Protein AF-A0A7G8WQS9-F1 (afdb_monomer_lite)

Foldseek 3Di:
DPPPDAAFEWEQELDPDLARIWGPPPPTGGDDPVVAQDDPVLVVLSSVLSVCQCVACNPQSNHPDPVSVVVSLVSSVVSQVSVCVRRDRNYDYYYDYDDPPDDPNPPPDDPDDDDDDDDDDDDPPPVCVQFPFKLVHDVLNVLLCQFQPVQLCVQFDDPQQFDDKIWTDHVPGQWIKIWTHGPNDIDIDIQPDDDGDDPVSSVVNNVVCNVRVQVVQCVDPVRPNPRGHGDGDGDDRDPPPPPPPPPDD

Structure (mmCIF, N/CA/C/O backbone):
data_AF-A0A7G8WQS9-F1
#
_entry.id   AF-A0A7G8WQS9-F1
#
loop_
_atom_site.group_PDB
_atom_site.id
_atom_site.type_symbol
_atom_site.label_atom_id
_atom_site.label_alt_id
_atom_site.label_comp_id
_atom_site.label_asym_id
_atom_site.label_entity_id
_atom_site.label_seq_id
_atom_site.pdbx_PDB_ins_code
_atom_site.Cartn_x
_atom_site.Cartn_y
_atom_site.Cartn_z
_atom_site.occupancy
_atom_site.B_iso_or_equiv
_atom_site.auth_seq_id
_atom_site.auth_comp_id
_atom_site.auth_asym_id
_atom_site.auth_atom_id
_atom_site.pdbx_PDB_model_num
ATOM 1 N N . MET A 1 1 ? -18.816 12.026 37.355 1.00 49.84 1 MET A N 1
ATOM 2 C CA . MET A 1 1 ? -20.116 12.058 36.651 1.00 49.84 1 MET A CA 1
ATOM 3 C C . MET A 1 1 ? -20.000 13.087 35.547 1.00 49.84 1 MET A C 1
ATOM 5 O O . MET A 1 1 ? -19.889 14.264 35.864 1.00 49.84 1 MET A O 1
ATOM 9 N N . SER A 1 2 ? -19.931 12.655 34.288 1.00 50.25 2 SER A N 1
ATOM 10 C CA . SER A 1 2 ? -19.974 13.578 33.150 1.00 50.25 2 SER A CA 1
ATOM 11 C C . SER A 1 2 ? -21.321 14.317 33.138 1.00 50.25 2 SER A C 1
ATOM 13 O O . SER A 1 2 ? -22.335 13.702 33.488 1.00 50.25 2 SER A O 1
ATOM 15 N N . PRO A 1 3 ? -21.361 15.616 32.793 1.00 50.88 3 PRO A N 1
ATOM 16 C CA . PRO A 1 3 ? -22.615 16.347 32.638 1.00 50.88 3 PRO A CA 1
ATOM 17 C C . PRO A 1 3 ? -23.511 15.630 31.616 1.00 50.88 3 PRO A C 1
ATOM 19 O O . PRO A 1 3 ? -23.031 15.086 30.625 1.00 50.88 3 PRO A O 1
ATOM 22 N N . ALA A 1 4 ? -24.807 15.569 31.916 1.00 55.25 4 ALA A N 1
ATOM 23 C CA . ALA A 1 4 ? -25.777 14.697 31.264 1.00 55.25 4 ALA A CA 1
ATOM 24 C C . ALA A 1 4 ? -25.723 14.730 29.719 1.00 55.25 4 ALA A C 1
ATOM 26 O O . ALA A 1 4 ? -25.932 15.770 29.101 1.00 55.25 4 ALA A O 1
ATOM 27 N N . GLY A 1 5 ? -25.509 13.556 29.115 1.00 83.50 5 GLY A N 1
ATOM 28 C CA . GLY A 1 5 ? -25.957 13.229 27.756 1.00 83.50 5 GLY A CA 1
ATOM 29 C C . GLY A 1 5 ? -25.049 13.591 26.578 1.00 83.50 5 GLY A C 1
ATOM 30 O O . GLY A 1 5 ? -25.415 13.263 25.453 1.00 83.50 5 GLY A O 1
ATOM 31 N N . ARG A 1 6 ? -23.889 14.230 26.775 1.00 88.56 6 ARG A N 1
ATOM 32 C CA . ARG A 1 6 ? -22.967 14.503 25.657 1.00 88.56 6 ARG A CA 1
ATOM 33 C C . ARG A 1 6 ? -21.980 13.340 25.462 1.00 88.56 6 ARG A C 1
ATOM 35 O O . ARG A 1 6 ? -21.386 12.919 26.457 1.00 88.56 6 ARG A O 1
ATOM 42 N N . PRO A 1 7 ? -21.764 12.847 24.225 1.00 92.88 7 PRO A N 1
ATOM 43 C CA . PRO A 1 7 ? -20.740 11.839 23.965 1.00 92.88 7 PRO A CA 1
ATOM 44 C C . PRO A 1 7 ? -19.352 12.360 24.344 1.00 92.88 7 PRO A C 1
ATOM 46 O O . PRO A 1 7 ? -19.038 13.536 24.127 1.00 92.88 7 PRO A O 1
ATOM 49 N N . ARG A 1 8 ? -18.515 11.480 24.902 1.00 93.75 8 ARG A N 1
ATOM 50 C CA . ARG A 1 8 ? -17.120 11.804 25.228 1.00 93.75 8 ARG A CA 1
ATOM 51 C C . ARG A 1 8 ? -16.350 12.018 23.931 1.00 93.75 8 ARG A C 1
ATOM 53 O O . ARG A 1 8 ? -16.413 11.182 23.032 1.00 93.75 8 ARG A O 1
ATOM 60 N N . ARG A 1 9 ? -15.618 13.124 23.826 1.00 95.31 9 ARG A N 1
ATOM 61 C CA . ARG A 1 9 ? -14.871 13.447 22.609 1.00 95.31 9 ARG A CA 1
ATOM 62 C C . ARG A 1 9 ? -13.462 12.891 22.684 1.00 95.31 9 ARG A C 1
ATOM 64 O O . ARG A 1 9 ? -12.711 13.242 23.589 1.00 95.31 9 ARG A O 1
ATOM 71 N N . ILE A 1 10 ? -13.097 12.076 21.708 1.00 95.94 10 ILE A N 1
ATOM 72 C CA . ILE A 1 10 ? -11.736 11.575 21.549 1.00 95.94 10 ILE A CA 1
ATOM 73 C C . ILE A 1 10 ? -11.217 11.928 20.161 1.00 95.94 10 ILE A C 1
ATOM 75 O O . ILE A 1 10 ? -11.991 12.222 19.251 1.00 95.94 10 ILE A O 1
ATOM 79 N N . VAL A 1 11 ? -9.904 11.916 20.003 1.00 95.62 11 VAL A N 1
ATOM 80 C CA . VAL A 1 11 ? -9.252 12.197 18.730 1.00 95.62 11 VAL A CA 1
ATOM 81 C C . VAL A 1 11 ? -8.232 11.121 18.402 1.00 95.62 11 VAL A C 1
ATOM 83 O O . VAL A 1 11 ? -7.476 10.698 19.277 1.00 95.62 11 VAL A O 1
ATOM 86 N N . VAL A 1 12 ? -8.229 10.689 17.144 1.00 95.94 12 VAL A N 1
ATOM 87 C CA . VAL A 1 12 ? -7.158 9.880 16.564 1.00 95.94 12 VAL A CA 1
ATOM 88 C C . VAL A 1 12 ? -6.064 10.818 16.078 1.00 95.94 12 VAL A C 1
ATOM 90 O O . VAL A 1 12 ? -6.312 11.667 15.221 1.00 95.94 12 VAL A O 1
ATOM 93 N N . ILE A 1 13 ? -4.870 10.678 16.644 1.00 93.56 13 ILE A N 1
ATOM 94 C CA . ILE A 1 13 ? -3.703 11.510 16.350 1.00 93.56 13 ILE A CA 1
ATOM 95 C C . ILE A 1 13 ? -2.434 10.673 16.531 1.00 93.56 13 ILE A C 1
ATOM 97 O O . ILE A 1 13 ? -2.310 9.940 17.509 1.00 93.56 13 ILE A O 1
ATOM 101 N N . ALA A 1 14 ? -1.473 10.774 15.613 1.00 87.81 14 ALA A N 1
ATOM 102 C CA . ALA A 1 14 ? -0.144 10.207 15.840 1.00 87.81 14 ALA A CA 1
ATOM 103 C C . ALA A 1 14 ? 0.738 11.262 16.497 1.00 87.81 14 ALA A C 1
ATOM 105 O O . ALA A 1 14 ? 1.359 12.078 15.819 1.00 87.81 14 ALA A O 1
ATOM 106 N N . ASP A 1 15 ? 0.753 11.269 17.823 1.00 79.19 15 ASP A N 1
ATOM 107 C CA . ASP A 1 15 ? 1.597 12.180 18.591 1.00 79.19 15 ASP A CA 1
ATOM 108 C C . ASP A 1 15 ? 2.886 11.485 19.079 1.00 79.19 15 ASP A C 1
ATOM 110 O O . ASP A 1 15 ? 3.117 10.293 18.863 1.00 79.19 15 ASP A O 1
ATOM 114 N N . TYR A 1 16 ? 3.749 12.234 19.766 1.00 63.72 16 TYR A N 1
ATOM 115 C CA . TYR A 1 16 ? 5.012 11.777 20.349 1.00 63.72 16 TYR A CA 1
ATOM 116 C C . TYR A 1 16 ? 4.875 10.667 21.394 1.00 63.72 16 TYR A C 1
ATOM 118 O O . TYR A 1 16 ? 5.895 10.143 21.828 1.00 63.72 16 TYR A O 1
ATOM 126 N N . VAL A 1 17 ? 3.671 10.279 21.801 1.00 62.81 17 VAL A N 1
ATOM 127 C CA . VAL A 1 17 ? 3.414 9.180 22.741 1.00 62.81 17 VAL A CA 1
ATOM 128 C C . VAL A 1 17 ? 2.823 7.994 21.992 1.00 62.81 17 VAL A C 1
ATOM 130 O O . VAL A 1 17 ? 2.033 8.172 21.075 1.00 62.81 17 VAL A O 1
ATOM 133 N N . ASP A 1 18 ? 3.193 6.777 22.397 1.00 77.12 18 ASP A N 1
ATOM 134 C CA . ASP A 1 18 ? 2.826 5.519 21.719 1.00 77.12 18 ASP A CA 1
ATOM 135 C C . ASP A 1 18 ? 1.308 5.204 21.743 1.00 77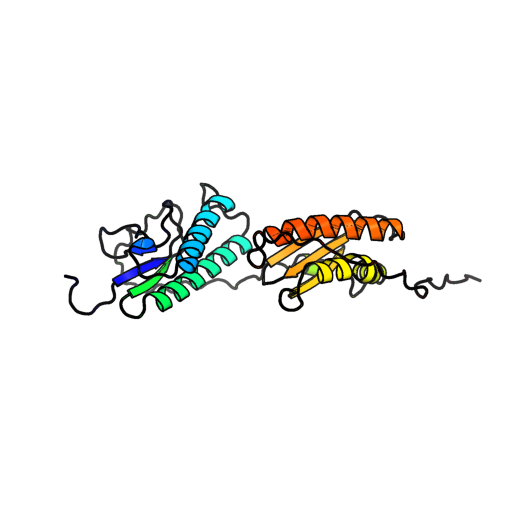.12 18 ASP A C 1
ATOM 137 O O . ASP A 1 18 ? 0.888 4.133 21.303 1.00 77.12 18 ASP A O 1
ATOM 141 N N . GLU A 1 19 ? 0.482 6.125 22.249 1.00 90.62 19 GLU A N 1
ATOM 142 C CA . GLU A 1 19 ? -0.969 6.002 22.351 1.00 90.62 19 GLU A CA 1
ATOM 143 C C . GLU A 1 19 ? -1.663 6.960 21.354 1.00 90.62 19 GLU A C 1
ATOM 145 O O . GLU A 1 19 ? -1.652 8.179 21.548 1.00 90.62 19 GLU A O 1
ATOM 150 N N . PRO A 1 20 ? -2.283 6.425 20.286 1.00 94.31 20 PRO A N 1
ATOM 151 C CA . PRO A 1 20 ? -2.842 7.203 19.175 1.00 94.31 20 PRO A CA 1
ATOM 152 C C . PRO A 1 20 ? -4.232 7.793 19.434 1.00 94.31 20 PRO A C 1
ATOM 154 O O . PRO A 1 20 ? -4.808 8.420 18.546 1.00 94.31 20 PRO A O 1
ATOM 157 N N . LEU A 1 21 ? -4.808 7.560 20.618 1.00 95.62 21 LEU A N 1
ATOM 158 C CA . LEU A 1 21 ? -6.104 8.105 21.016 1.00 95.62 21 LEU A CA 1
ATOM 159 C C . LEU A 1 21 ? -5.926 9.081 22.165 1.00 95.62 21 LEU A C 1
ATOM 161 O O . LEU A 1 21 ? -5.312 8.753 23.177 1.00 95.62 21 LEU A O 1
ATOM 165 N N . TRP A 1 22 ? -6.496 10.268 22.017 1.00 94.19 22 TRP A N 1
ATOM 166 C CA . TRP A 1 22 ? -6.444 11.317 23.026 1.00 94.19 22 TRP A CA 1
ATOM 167 C C . TRP A 1 22 ? -7.845 11.745 23.416 1.00 94.19 22 TRP A C 1
ATOM 169 O O . TRP A 1 22 ? -8.747 11.813 22.582 1.00 94.19 22 TRP A O 1
ATOM 179 N N . ASP A 1 23 ? -8.026 12.054 24.690 1.00 93.00 23 ASP A N 1
ATOM 180 C CA . ASP A 1 23 ? -9.259 12.659 25.172 1.00 93.00 23 ASP A CA 1
ATOM 181 C C . ASP A 1 23 ? -9.228 14.167 24.887 1.00 93.00 23 ASP A C 1
ATOM 183 O O . ASP A 1 23 ? -8.239 14.834 25.189 1.00 93.00 23 ASP A O 1
ATOM 187 N N . ARG A 1 24 ? -10.290 14.715 24.288 1.00 89.62 24 ARG A N 1
ATOM 188 C CA . ARG A 1 24 ? -10.375 16.153 23.981 1.00 89.62 24 ARG A CA 1
ATOM 189 C C . ARG A 1 24 ? -10.924 16.992 25.132 1.00 89.62 24 ARG A C 1
ATOM 191 O O . ARG A 1 24 ? -11.004 18.214 24.985 1.00 89.62 24 ARG A O 1
ATOM 198 N N . GLU A 1 25 ? -11.314 16.383 26.245 1.00 86.06 25 GLU A N 1
ATOM 199 C CA . GLU A 1 25 ? -11.716 17.138 27.426 1.00 86.06 25 GLU A CA 1
ATOM 200 C C . GLU A 1 25 ? -10.525 17.950 27.991 1.00 86.06 25 GLU A C 1
ATOM 202 O O . GLU A 1 25 ? -9.362 17.524 27.914 1.00 86.06 25 GLU A O 1
ATOM 207 N N . PRO A 1 26 ? -10.773 19.159 28.533 1.00 75.88 26 PRO A N 1
ATOM 208 C CA . PRO A 1 26 ? -9.719 20.001 29.089 1.00 75.88 26 PRO A CA 1
ATOM 209 C C . PRO A 1 26 ? -8.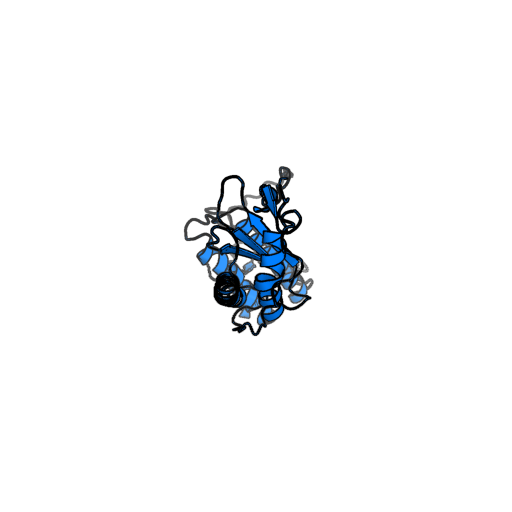915 19.286 30.184 1.00 75.88 26 PRO A C 1
ATOM 211 O O . PRO A 1 26 ? -9.479 18.792 31.158 1.00 75.88 26 PRO A O 1
ATOM 214 N N . GLY A 1 27 ? -7.586 19.275 30.049 1.00 75.19 27 GLY A N 1
ATOM 215 C CA . GLY A 1 27 ? -6.680 18.656 31.024 1.00 75.19 27 GLY A CA 1
ATOM 216 C C . GLY A 1 27 ? -6.573 17.132 30.929 1.00 75.19 27 GLY A C 1
ATOM 217 O O . GLY A 1 27 ? -5.915 16.524 31.772 1.00 75.19 27 GLY A O 1
ATOM 218 N N . CYS A 1 28 ? -7.198 16.514 29.928 1.00 77.94 28 CYS A N 1
ATOM 219 C CA . CYS A 1 28 ? -7.001 15.102 29.631 1.00 77.94 28 CYS A CA 1
ATOM 220 C C . CYS A 1 28 ? -5.799 14.894 28.685 1.00 77.94 28 CYS A C 1
ATOM 222 O O . CYS A 1 28 ? -5.070 15.834 28.379 1.00 77.94 28 CYS A O 1
ATOM 224 N N . GLY A 1 29 ? -5.500 13.651 28.318 1.00 87.69 29 GLY A N 1
ATOM 225 C CA . GLY A 1 29 ? -4.282 13.312 27.582 1.00 87.69 29 GLY A CA 1
ATOM 226 C C . GLY A 1 29 ? -4.423 11.994 26.820 1.00 87.69 29 GLY A C 1
ATOM 227 O O . GLY A 1 29 ? -5.555 11.606 26.507 1.00 87.69 29 GLY A O 1
ATOM 228 N N . PRO A 1 30 ? -3.308 11.303 26.521 1.00 92.62 30 PRO A N 1
ATOM 229 C CA . PRO A 1 30 ? -3.357 10.011 25.848 1.00 92.62 30 PRO A CA 1
ATOM 230 C C . PRO A 1 30 ? -4.216 9.014 26.636 1.00 92.62 30 PRO A C 1
ATOM 232 O O . PRO A 1 30 ? -4.149 8.932 27.866 1.00 92.62 30 PRO A O 1
ATOM 235 N N . ILE A 1 31 ? -5.035 8.257 25.913 1.00 94.12 31 ILE A N 1
ATOM 236 C CA . ILE A 1 31 ? -5.909 7.214 26.444 1.00 94.12 31 ILE A CA 1
ATOM 237 C C . ILE A 1 31 ? -5.205 5.869 26.262 1.00 94.12 31 ILE A C 1
ATOM 239 O O . ILE A 1 31 ? -4.860 5.506 25.141 1.00 94.12 31 ILE A O 1
ATOM 243 N N . ASP A 1 32 ? -5.057 5.089 27.338 1.00 94.12 32 ASP A N 1
ATOM 244 C CA . ASP A 1 32 ? -4.633 3.686 27.222 1.00 94.12 32 ASP A CA 1
ATOM 245 C C . ASP A 1 32 ? -5.681 2.922 26.403 1.00 94.12 32 ASP A C 1
ATOM 247 O O . ASP A 1 32 ? -6.827 2.769 26.846 1.00 94.12 32 ASP A O 1
ATOM 251 N N . LEU A 1 33 ? -5.301 2.414 25.227 1.00 94.50 33 LEU A N 1
ATOM 252 C CA . LEU A 1 33 ? -6.208 1.672 24.344 1.00 94.50 33 LEU A CA 1
ATOM 253 C C . LEU A 1 33 ? -6.889 0.478 25.033 1.00 94.50 33 LEU A C 1
ATOM 255 O O . LEU A 1 33 ? -7.992 0.092 24.642 1.00 94.50 33 LEU A O 1
ATOM 259 N N . ARG A 1 34 ? -6.268 -0.112 26.063 1.00 95.19 34 ARG A N 1
ATOM 260 C CA . ARG A 1 34 ? -6.839 -1.237 26.828 1.00 95.19 34 ARG A CA 1
ATOM 261 C C . ARG A 1 34 ? -7.976 -0.811 27.753 1.00 95.19 34 ARG A C 1
ATOM 263 O O . ARG A 1 34 ? -8.743 -1.662 28.190 1.00 95.19 34 ARG A O 1
ATOM 270 N N . SER A 1 35 ? -8.086 0.484 28.052 1.00 95.62 35 SER A N 1
ATOM 271 C CA . SER A 1 35 ? -9.191 1.039 28.841 1.00 95.62 35 SER A CA 1
ATOM 272 C C . SER A 1 35 ? -10.482 1.210 28.032 1.00 95.62 35 SER A C 1
ATOM 274 O O . SER A 1 35 ? -11.542 1.432 28.616 1.00 95.62 35 SER A O 1
ATOM 276 N N . LEU A 1 36 ? -10.405 1.099 26.701 1.00 96.38 36 LEU A N 1
ATOM 277 C CA . LEU A 1 36 ? -11.543 1.202 25.795 1.00 96.38 36 LEU A CA 1
ATOM 278 C C . LEU A 1 36 ? -11.993 -0.189 25.312 1.00 96.38 36 LEU A C 1
ATOM 280 O O . LEU A 1 36 ? -11.155 -1.080 25.129 1.00 96.38 36 LEU A O 1
ATOM 284 N N . PRO A 1 37 ? -13.295 -0.383 25.033 1.00 96.88 37 PRO A N 1
ATOM 285 C CA . PRO A 1 37 ? -13.841 -1.638 24.516 1.00 96.88 37 PRO A CA 1
ATOM 286 C C . PRO A 1 37 ? -13.550 -1.826 23.012 1.00 96.88 37 PRO A C 1
ATOM 288 O O . PRO A 1 37 ? -14.435 -2.161 22.234 1.00 96.88 37 PRO A O 1
ATOM 291 N N . LEU A 1 38 ? -12.307 -1.593 22.587 1.00 96.75 38 LEU A N 1
ATOM 292 C CA . LEU A 1 38 ? -11.879 -1.767 21.199 1.00 96.75 38 LEU A CA 1
ATOM 293 C C . LEU A 1 38 ? -11.469 -3.225 20.926 1.00 96.75 38 LEU A C 1
ATOM 295 O O . LEU A 1 38 ? -10.832 -3.846 21.786 1.00 96.75 38 LEU A O 1
ATOM 299 N N . PRO A 1 39 ? -11.754 -3.766 19.726 1.00 97.19 39 PRO A N 1
ATOM 300 C CA . PRO A 1 39 ? -11.185 -5.034 19.276 1.00 97.19 39 PRO A CA 1
ATOM 301 C C . PRO A 1 39 ? -9.650 -5.002 19.280 1.00 97.19 39 PRO A C 1
ATOM 303 O O . PRO A 1 39 ? -9.050 -3.974 18.963 1.00 97.19 39 PRO A O 1
ATOM 306 N N . GLU A 1 40 ? -9.006 -6.133 19.591 1.00 94.31 40 GLU A N 1
ATOM 307 C CA . GLU A 1 40 ? -7.536 -6.209 19.659 1.00 94.31 40 GLU A CA 1
ATOM 308 C C . GLU A 1 40 ? -6.874 -5.822 18.334 1.00 94.31 40 GLU A C 1
ATOM 310 O O . GLU A 1 40 ? -5.939 -5.031 18.328 1.00 94.31 40 GLU A O 1
ATOM 315 N N . GLU A 1 41 ? -7.423 -6.291 17.214 1.00 94.69 41 GLU A N 1
ATOM 316 C CA . GLU A 1 41 ? -6.940 -5.950 15.873 1.00 94.69 41 GLU A CA 1
ATOM 317 C C . GLU A 1 41 ? -6.907 -4.431 15.637 1.00 94.69 41 GLU A C 1
ATOM 319 O O . GLU A 1 41 ? -5.919 -3.893 15.138 1.00 94.69 41 GLU A O 1
ATOM 324 N N . LEU A 1 42 ? -7.955 -3.713 16.060 1.00 96.94 42 LEU A N 1
ATOM 325 C CA . LEU A 1 42 ? -8.030 -2.262 15.908 1.00 96.94 42 LEU A CA 1
ATOM 326 C C . LEU A 1 42 ? -7.010 -1.550 16.806 1.00 96.94 42 LEU A C 1
ATOM 328 O O . LEU A 1 42 ? -6.405 -0.565 16.382 1.00 96.94 42 LEU A O 1
ATOM 332 N N . ARG A 1 43 ? -6.758 -2.070 18.016 1.00 96.62 43 ARG A N 1
ATOM 333 C CA . ARG A 1 43 ? -5.690 -1.558 18.892 1.00 96.62 43 ARG A CA 1
ATOM 334 C C . ARG A 1 43 ? -4.312 -1.733 18.258 1.00 96.62 43 ARG A C 1
ATOM 336 O O . ARG A 1 43 ? -3.499 -0.810 18.301 1.00 96.62 43 ARG A O 1
ATOM 343 N N . THR A 1 44 ? -4.051 -2.894 17.661 1.00 92.69 44 THR A N 1
ATOM 344 C CA . THR A 1 44 ? -2.801 -3.169 16.944 1.00 92.69 44 THR A CA 1
ATOM 345 C C . THR A 1 44 ? -2.630 -2.234 15.749 1.00 92.69 44 THR A C 1
ATOM 347 O O . THR A 1 44 ? -1.568 -1.627 15.612 1.00 92.69 44 THR A O 1
ATOM 350 N N . ALA A 1 45 ? -3.673 -2.059 14.932 1.00 93.62 45 ALA A N 1
ATOM 351 C CA . ALA A 1 45 ? -3.638 -1.195 13.753 1.00 93.62 45 ALA A CA 1
ATOM 352 C C . ALA A 1 45 ? -3.368 0.274 14.117 1.00 93.62 45 ALA A C 1
ATOM 354 O O . ALA A 1 45 ? -2.500 0.910 13.525 1.00 93.62 45 ALA A O 1
ATOM 355 N N . LEU A 1 46 ? -4.042 0.784 15.151 1.00 95.62 46 LEU A N 1
ATOM 356 C CA . LEU A 1 46 ? -3.828 2.125 15.695 1.00 95.62 46 LEU A CA 1
ATOM 357 C C . LEU A 1 46 ? -2.368 2.354 16.128 1.00 95.62 46 LEU A C 1
ATOM 359 O O . LEU A 1 46 ? -1.758 3.359 15.758 1.00 95.62 46 LEU A O 1
ATOM 363 N N . ARG A 1 47 ? -1.788 1.417 16.890 1.00 93.81 47 ARG A N 1
ATOM 364 C CA . ARG A 1 47 ? -0.384 1.504 17.332 1.00 93.81 47 ARG A CA 1
ATOM 365 C C . ARG A 1 47 ? 0.587 1.457 16.164 1.00 93.81 47 ARG A C 1
ATOM 367 O O . ARG A 1 47 ? 1.547 2.221 16.135 1.00 93.81 47 ARG A O 1
ATOM 374 N N . TYR A 1 48 ? 0.341 0.565 15.209 1.00 91.56 48 TYR A N 1
ATOM 375 C CA . TYR A 1 48 ? 1.174 0.448 14.020 1.00 91.56 48 TYR A CA 1
ATOM 376 C C . TYR A 1 48 ? 1.170 1.752 13.216 1.00 91.56 48 TYR A C 1
ATOM 378 O O . TYR A 1 48 ? 2.234 2.298 12.937 1.00 91.56 48 TYR A O 1
ATOM 386 N N . TRP A 1 49 ? -0.015 2.304 12.949 1.00 93.81 49 TRP A N 1
ATOM 387 C CA . TRP A 1 49 ? -0.183 3.570 12.238 1.00 93.81 49 TRP A CA 1
ATOM 388 C C . TRP A 1 49 ? 0.561 4.739 12.906 1.00 93.81 49 TRP A C 1
ATOM 390 O O . TRP A 1 49 ? 1.245 5.509 12.226 1.00 93.81 49 TRP A O 1
ATOM 400 N N . ALA A 1 50 ? 0.505 4.852 14.237 1.00 91.81 50 ALA A N 1
ATOM 401 C CA . ALA A 1 50 ? 1.267 5.877 14.955 1.00 91.81 50 ALA A CA 1
ATOM 402 C C . ALA A 1 50 ? 2.786 5.642 14.912 1.00 91.81 50 ALA A C 1
ATOM 404 O O . ALA A 1 50 ? 3.561 6.593 14.787 1.00 91.81 50 ALA A O 1
ATOM 405 N N . LEU A 1 51 ? 3.238 4.384 14.954 1.00 89.44 51 LEU A N 1
ATOM 406 C CA . LEU A 1 51 ? 4.658 4.049 14.808 1.00 89.44 51 LEU A CA 1
ATOM 407 C C . LEU A 1 51 ? 5.194 4.371 13.405 1.00 89.44 51 LEU A C 1
ATOM 409 O O . LEU A 1 51 ? 6.372 4.726 13.278 1.00 89.44 51 LEU A O 1
ATOM 413 N N . THR A 1 52 ? 4.355 4.295 12.367 1.00 87.75 52 THR A N 1
ATOM 414 C CA . THR A 1 52 ? 4.730 4.626 10.983 1.00 87.75 52 THR A CA 1
ATOM 415 C C . THR A 1 52 ? 5.209 6.068 10.849 1.00 87.75 52 THR A C 1
ATOM 417 O O . THR A 1 52 ? 6.215 6.296 10.173 1.00 87.75 52 THR A O 1
ATOM 420 N N . VAL A 1 53 ? 4.586 7.027 11.549 1.00 86.56 53 VAL A N 1
ATOM 421 C CA . VAL A 1 53 ? 5.055 8.427 11.591 1.00 86.56 53 VAL A CA 1
ATOM 422 C C . VAL A 1 53 ? 6.508 8.509 12.040 1.00 86.56 53 VAL A C 1
ATOM 424 O O . VAL A 1 53 ? 7.326 9.135 11.371 1.00 86.56 53 VAL A O 1
ATOM 427 N N . ARG A 1 54 ? 6.868 7.823 13.130 1.00 82.25 54 ARG A N 1
ATOM 428 C CA . ARG A 1 54 ? 8.236 7.885 13.664 1.00 82.25 54 ARG A CA 1
ATOM 429 C C . ARG A 1 54 ? 9.256 7.234 12.740 1.00 82.25 54 ARG A C 1
ATOM 431 O O . ARG A 1 54 ? 10.372 7.733 12.624 1.00 82.25 54 ARG A O 1
ATOM 438 N N . ARG A 1 55 ? 8.888 6.115 12.113 1.00 84.31 55 ARG A N 1
ATOM 439 C CA . ARG A 1 55 ? 9.779 5.379 11.204 1.00 84.31 55 ARG A CA 1
ATOM 440 C C . ARG A 1 55 ? 10.005 6.125 9.895 1.00 84.31 55 ARG A C 1
ATOM 442 O O . ARG A 1 55 ? 11.122 6.133 9.396 1.00 84.31 55 ARG A O 1
ATOM 449 N N . THR A 1 56 ? 8.954 6.749 9.373 1.00 83.81 56 THR A N 1
ATOM 450 C CA . THR A 1 56 ? 8.939 7.286 8.008 1.00 83.81 56 THR A CA 1
ATOM 451 C C . THR A 1 56 ? 9.270 8.770 7.978 1.00 83.81 56 THR A C 1
ATOM 453 O O . THR A 1 56 ? 10.126 9.193 7.210 1.00 83.81 56 THR A O 1
ATOM 456 N N . ALA A 1 57 ? 8.630 9.566 8.836 1.00 80.50 57 ALA A N 1
ATOM 457 C CA . ALA A 1 57 ? 8.811 11.016 8.861 1.00 80.50 57 ALA A CA 1
ATOM 458 C C . ALA A 1 57 ? 10.002 11.461 9.741 1.00 80.50 57 ALA A C 1
ATOM 460 O O . ALA A 1 57 ? 10.391 12.635 9.754 1.00 80.50 57 ALA A O 1
ATOM 461 N N . GLY A 1 58 ? 10.584 10.523 10.499 1.00 77.19 58 GLY A N 1
ATOM 462 C CA . GLY A 1 58 ? 11.677 10.770 11.435 1.00 77.19 58 GLY A CA 1
ATOM 463 C C . GLY A 1 58 ? 11.304 11.741 12.563 1.00 77.19 58 GLY A C 1
ATOM 464 O O . GLY A 1 58 ? 10.146 12.102 12.764 1.00 77.19 58 GLY A O 1
ATOM 465 N N . SER A 1 59 ? 12.306 12.211 13.309 1.00 73.50 59 SER A N 1
ATOM 466 C CA . SER A 1 59 ? 12.106 13.140 14.437 1.00 73.50 59 SER A CA 1
ATOM 467 C C . SER A 1 59 ? 11.649 14.544 14.024 1.00 73.50 59 SER A C 1
ATOM 469 O O . SER A 1 59 ? 11.215 15.319 14.871 1.00 73.50 59 SER A O 1
ATOM 471 N N . GLY A 1 60 ? 11.749 14.883 12.735 1.00 77.56 60 GLY A N 1
ATOM 472 C CA . GLY A 1 60 ? 11.339 16.176 12.191 1.00 77.56 60 GLY A CA 1
ATOM 473 C C . GLY A 1 60 ? 9.933 16.200 11.593 1.00 77.56 60 GLY A C 1
ATOM 474 O O . GLY A 1 60 ? 9.572 17.238 11.041 1.00 77.56 60 GLY A O 1
ATOM 475 N N . PHE A 1 61 ? 9.186 15.086 11.639 1.00 77.81 61 PHE A N 1
ATOM 476 C CA . PHE A 1 61 ? 7.891 14.924 10.954 1.00 77.81 61 PHE A CA 1
ATOM 477 C C . PHE A 1 61 ? 7.966 15.314 9.470 1.00 77.81 61 PHE A C 1
ATOM 479 O O . PHE A 1 61 ? 7.025 15.860 8.894 1.00 77.81 61 PHE A O 1
ATOM 486 N N . ARG A 1 62 ? 9.119 15.063 8.841 1.00 84.56 62 ARG A N 1
ATOM 487 C CA . ARG A 1 62 ? 9.329 15.322 7.420 1.00 84.56 62 ARG A CA 1
ATOM 488 C C . ARG A 1 62 ? 9.099 14.041 6.660 1.00 84.56 62 ARG A C 1
ATOM 490 O O . ARG A 1 62 ? 9.954 13.162 6.640 1.00 84.56 62 ARG A O 1
ATOM 497 N N . TRP A 1 63 ? 7.940 13.966 6.034 1.00 85.31 63 TRP A N 1
ATOM 498 C CA . TRP A 1 63 ? 7.617 12.883 5.127 1.00 85.31 63 TRP A CA 1
ATOM 499 C C . TRP A 1 63 ? 8.589 12.854 3.941 1.00 85.31 63 TRP A C 1
ATOM 501 O O . TRP A 1 63 ? 8.997 13.923 3.474 1.00 85.31 63 TRP A O 1
ATOM 511 N N . PRO A 1 64 ? 8.971 11.657 3.464 1.00 83.44 64 PRO A N 1
ATOM 512 C CA . PRO A 1 64 ? 9.883 11.512 2.331 1.00 83.44 64 PRO A CA 1
ATOM 513 C C . PRO A 1 64 ? 9.304 12.135 1.057 1.00 83.44 64 PRO A C 1
ATOM 515 O O . PRO A 1 64 ? 10.033 12.737 0.272 1.00 83.44 64 PRO A O 1
ATOM 518 N N . ASP A 1 65 ? 7.987 12.043 0.895 1.00 87.88 65 ASP A N 1
ATOM 519 C CA . ASP A 1 65 ? 7.229 12.606 -0.210 1.00 87.88 65 ASP A CA 1
ATOM 520 C C . ASP A 1 65 ? 5.762 12.837 0.206 1.00 87.88 65 ASP A C 1
ATOM 522 O O . ASP A 1 65 ? 5.297 12.371 1.254 1.00 87.88 65 ASP A O 1
ATOM 526 N N . SER A 1 66 ? 5.029 13.596 -0.610 1.00 75.94 66 SER A N 1
ATOM 527 C CA . SER A 1 66 ? 3.633 13.957 -0.346 1.00 75.94 66 SER A CA 1
ATOM 528 C C . SER A 1 66 ? 2.659 12.788 -0.483 1.00 75.94 66 SER A C 1
ATOM 530 O O . SER A 1 66 ? 1.629 12.792 0.191 1.00 75.94 66 SER A O 1
ATOM 532 N N . ALA A 1 67 ? 2.960 11.793 -1.320 1.00 76.44 67 ALA A N 1
ATOM 533 C CA . ALA A 1 67 ? 2.087 10.642 -1.523 1.00 76.44 67 ALA A CA 1
ATOM 534 C C . ALA A 1 67 ? 2.099 9.735 -0.288 1.00 76.44 67 ALA A C 1
ATOM 536 O O . ALA A 1 67 ? 1.040 9.370 0.222 1.00 76.44 67 ALA A O 1
ATOM 537 N N . THR A 1 68 ? 3.286 9.468 0.259 1.00 81.44 68 THR A N 1
ATOM 538 C CA . THR A 1 68 ? 3.476 8.738 1.515 1.00 81.44 68 THR A CA 1
ATOM 539 C C . THR A 1 68 ? 2.746 9.428 2.668 1.00 81.44 68 THR A C 1
ATOM 541 O O . THR A 1 68 ? 2.057 8.770 3.450 1.00 81.44 68 THR A O 1
ATOM 544 N N . HIS A 1 69 ? 2.831 10.760 2.749 1.00 89.75 69 HIS A N 1
ATOM 545 C CA . HIS A 1 69 ? 2.096 11.518 3.760 1.00 89.75 69 HIS A CA 1
ATOM 546 C C . HIS A 1 69 ? 0.578 11.371 3.602 1.00 89.75 69 HIS A C 1
ATOM 548 O O . HIS A 1 69 ? -0.114 11.033 4.562 1.00 89.75 69 HIS A O 1
ATOM 554 N N . ALA A 1 70 ? 0.054 11.596 2.397 1.00 77.38 70 ALA A N 1
ATOM 555 C CA . ALA A 1 70 ? -1.381 11.533 2.153 1.00 77.38 70 ALA A CA 1
ATOM 556 C C . ALA A 1 70 ? -1.954 10.127 2.391 1.00 77.38 70 ALA A C 1
ATOM 558 O O . ALA A 1 70 ? -3.051 9.988 2.933 1.00 77.38 70 ALA A O 1
ATOM 559 N N . GLN A 1 71 ? -1.198 9.082 2.047 1.00 81.56 71 GLN A N 1
ATOM 560 C CA . GLN A 1 71 ? -1.590 7.703 2.322 1.00 81.56 71 GLN A CA 1
ATOM 561 C C . GLN A 1 71 ? -1.702 7.443 3.828 1.00 81.56 71 GLN A C 1
ATOM 563 O O . GLN A 1 71 ? -2.693 6.873 4.287 1.00 81.56 71 GLN A O 1
ATOM 568 N N . TRP A 1 72 ? -0.724 7.906 4.606 1.00 92.38 72 TRP A N 1
ATOM 569 C CA . TRP A 1 72 ? -0.769 7.807 6.061 1.00 92.38 72 TRP A CA 1
ATOM 570 C C . TRP A 1 72 ? -1.950 8.591 6.668 1.00 92.38 72 TRP A C 1
ATOM 572 O O . TRP A 1 72 ? -2.595 8.116 7.608 1.00 92.38 72 TRP A O 1
ATOM 582 N N . GLN A 1 73 ? -2.287 9.761 6.113 1.00 91.31 73 GLN A N 1
ATOM 583 C CA . GLN A 1 73 ? -3.458 10.532 6.549 1.00 91.31 73 GLN A CA 1
ATOM 584 C C . GLN A 1 73 ? -4.771 9.792 6.270 1.00 91.31 73 GLN A C 1
ATOM 586 O O . GLN A 1 73 ? -5.664 9.760 7.121 1.00 91.31 73 GLN A O 1
ATOM 591 N N . LEU A 1 74 ? -4.885 9.178 5.090 1.00 86.31 74 LEU A N 1
ATOM 592 C CA . LEU A 1 74 ? -6.051 8.387 4.710 1.00 86.31 74 LEU A CA 1
ATOM 593 C C . LEU A 1 74 ? -6.252 7.197 5.658 1.00 86.31 74 LEU A C 1
ATOM 595 O O . LEU A 1 74 ? -7.375 6.947 6.094 1.00 86.31 74 LEU A O 1
ATOM 599 N N . GLU A 1 75 ? -5.174 6.505 6.029 1.00 90.62 75 GLU A N 1
ATOM 600 C CA . GLU A 1 75 ? -5.224 5.436 7.035 1.00 90.62 75 GLU A CA 1
ATOM 601 C C . GLU A 1 75 ? -5.725 5.947 8.390 1.00 90.62 75 GLU A C 1
ATOM 603 O O . GLU A 1 75 ? -6.575 5.314 9.015 1.00 90.62 75 GLU A O 1
ATOM 608 N N . GLY A 1 76 ? -5.253 7.116 8.829 1.00 94.69 76 GLY A N 1
ATOM 609 C CA . GLY A 1 76 ? -5.691 7.733 10.081 1.00 94.69 76 GLY A CA 1
ATOM 610 C C . GLY A 1 76 ? -7.191 8.043 10.098 1.00 94.69 76 GLY A C 1
ATOM 611 O O . GLY A 1 76 ? -7.876 7.755 11.083 1.00 94.69 76 GLY A O 1
ATOM 612 N N . LEU A 1 77 ? -7.727 8.548 8.983 1.00 92.81 77 LEU A N 1
ATOM 613 C CA . LEU A 1 77 ? -9.164 8.787 8.795 1.00 92.81 77 LEU A CA 1
ATOM 614 C C . LEU A 1 77 ? -9.984 7.488 8.830 1.00 92.81 77 LEU A C 1
ATOM 616 O O . LEU A 1 77 ? -11.039 7.424 9.473 1.00 92.81 77 LEU A O 1
ATOM 620 N N . GLN A 1 78 ? -9.501 6.438 8.165 1.00 92.50 78 GLN A N 1
ATOM 621 C CA . GLN A 1 78 ? -10.148 5.124 8.176 1.00 92.50 78 GLN A CA 1
ATOM 622 C C . GLN A 1 78 ? -10.151 4.517 9.584 1.00 92.50 78 GLN A C 1
ATOM 624 O O . GLN A 1 78 ? -11.172 3.996 10.036 1.00 92.50 78 GLN A O 1
ATOM 629 N N . LEU A 1 79 ? -9.038 4.632 10.311 1.00 96.06 79 LEU A N 1
ATOM 630 C CA . LEU A 1 79 ? -8.942 4.187 11.699 1.00 96.06 79 LEU A CA 1
ATOM 631 C C . LEU A 1 79 ? -9.892 4.968 12.608 1.00 96.06 79 LEU A C 1
ATOM 633 O O . LEU A 1 79 ? -10.585 4.346 13.408 1.00 96.06 79 LEU A O 1
ATOM 637 N N . ALA A 1 80 ? -10.000 6.290 12.455 1.00 97.00 80 ALA A N 1
ATOM 638 C CA . ALA A 1 80 ? -10.970 7.095 13.201 1.00 97.00 80 ALA A CA 1
ATOM 639 C C . ALA A 1 80 ? -12.414 6.632 12.969 1.00 97.00 80 ALA A C 1
ATOM 641 O O . ALA A 1 80 ? -13.176 6.500 13.927 1.00 97.00 80 ALA A O 1
ATOM 642 N N . THR A 1 81 ? -12.759 6.294 11.725 1.00 94.94 81 THR A N 1
ATOM 643 C CA . THR A 1 81 ? -14.076 5.739 11.378 1.00 94.94 81 THR A CA 1
ATOM 644 C C . THR A 1 81 ? -14.316 4.396 12.076 1.00 94.94 81 THR A C 1
ATOM 646 O O . THR A 1 81 ? -15.319 4.235 12.767 1.00 94.94 81 THR A O 1
ATOM 649 N N . ARG A 1 82 ? -13.357 3.460 12.008 1.00 97.19 82 ARG A N 1
ATOM 650 C CA . ARG A 1 82 ? -13.452 2.151 12.689 1.00 97.19 82 ARG A CA 1
ATOM 651 C C . ARG A 1 82 ? -13.546 2.286 14.212 1.00 97.19 82 ARG A C 1
ATOM 653 O O . ARG A 1 82 ? -14.244 1.514 14.865 1.00 97.19 82 ARG A O 1
ATOM 660 N N . VAL A 1 83 ? -12.845 3.260 14.796 1.00 97.50 83 VAL A N 1
ATOM 661 C CA . VAL A 1 83 ? -12.926 3.565 16.234 1.00 97.50 83 VAL A CA 1
ATOM 662 C C . VAL A 1 83 ? -14.304 4.119 16.590 1.00 97.50 83 VAL A C 1
ATOM 664 O O . VAL A 1 83 ? -14.873 3.695 17.595 1.00 97.50 83 VAL A O 1
ATOM 667 N N . GLN A 1 84 ? -14.868 5.010 15.769 1.00 97.88 84 GLN A N 1
ATOM 668 C CA . GLN A 1 84 ? -16.227 5.525 15.960 1.00 97.88 84 GLN A CA 1
ATOM 669 C C . GLN A 1 84 ? -17.263 4.398 15.944 1.00 97.88 84 GLN A C 1
ATOM 671 O O . GLN A 1 84 ? -18.118 4.345 16.827 1.00 97.88 84 GLN A O 1
ATOM 676 N N . GLU A 1 85 ? -17.165 3.483 14.981 1.00 97.19 85 GLU A N 1
ATOM 677 C CA . GLU A 1 85 ? -18.048 2.317 14.881 1.00 97.19 85 GLU A CA 1
ATOM 678 C C . GLU A 1 85 ? -17.919 1.398 16.104 1.00 97.19 85 GLU A C 1
ATOM 680 O O . GLU A 1 85 ? -18.926 0.981 16.674 1.00 97.19 85 GLU A O 1
ATOM 685 N N . ALA A 1 86 ? -16.689 1.120 16.548 1.00 97.19 86 ALA A N 1
ATOM 686 C CA . ALA A 1 86 ? -16.430 0.231 17.680 1.00 97.19 86 ALA A CA 1
ATOM 687 C C . ALA A 1 86 ? -16.913 0.796 19.028 1.00 97.19 86 ALA A C 1
ATOM 689 O O . ALA A 1 86 ? -17.319 0.038 19.908 1.00 97.19 86 ALA A O 1
ATOM 690 N N . LEU A 1 87 ? -16.851 2.117 19.210 1.00 96.81 87 LEU A N 1
ATOM 691 C CA . LEU A 1 87 ? -17.244 2.785 20.456 1.00 96.81 87 LEU A CA 1
ATOM 692 C C . LEU A 1 87 ? -18.720 3.217 20.482 1.00 96.81 87 LEU A C 1
ATOM 694 O O . LEU A 1 87 ? -19.274 3.470 21.560 1.00 96.81 87 LEU A O 1
ATOM 698 N N . GLY A 1 88 ? -19.352 3.292 19.310 1.00 96.56 88 GLY A N 1
ATOM 699 C CA . GLY A 1 88 ? -20.733 3.726 19.136 1.00 96.56 88 GLY A CA 1
ATOM 700 C C . GLY A 1 88 ? -20.988 5.157 19.617 1.00 96.56 88 GLY A C 1
ATOM 701 O O . GLY A 1 88 ? -20.073 5.947 19.851 1.00 96.56 88 GLY A O 1
ATOM 702 N N . ASP A 1 89 ? -22.262 5.478 19.826 1.00 96.25 89 ASP A N 1
ATOM 703 C CA . ASP A 1 89 ? -22.734 6.853 20.064 1.00 96.25 89 ASP A CA 1
ATOM 704 C C . ASP A 1 89 ? -22.364 7.422 21.443 1.00 96.25 89 ASP A C 1
ATOM 706 O O . ASP A 1 89 ? -22.664 8.573 21.759 1.00 96.25 89 ASP A O 1
ATOM 710 N N . THR A 1 90 ? -21.717 6.624 22.297 1.00 95.31 90 THR A N 1
ATOM 711 C CA . THR A 1 90 ? -21.204 7.102 23.592 1.00 95.31 90 THR A CA 1
ATOM 712 C C . THR A 1 90 ? -19.932 7.938 23.440 1.00 95.31 90 THR A C 1
ATOM 714 O O . THR A 1 90 ? -19.583 8.707 24.345 1.00 95.31 90 THR A O 1
ATOM 717 N N . PHE A 1 91 ? -19.278 7.838 22.281 1.00 96.31 91 PHE A N 1
ATOM 718 C CA . PHE A 1 91 ? -18.094 8.599 21.921 1.00 96.31 91 PHE A CA 1
ATOM 719 C C . PHE A 1 91 ? -18.325 9.370 20.624 1.00 96.31 91 PHE A C 1
ATOM 721 O O . PHE A 1 91 ? -19.039 8.930 19.729 1.00 96.31 91 PHE A O 1
ATOM 728 N N . GLN A 1 92 ? -17.674 10.522 20.528 1.00 96.69 92 GLN A N 1
ATOM 729 C CA . GLN A 1 92 ? -17.492 11.245 19.279 1.00 96.69 92 GLN A CA 1
ATOM 730 C C . GLN A 1 92 ? -16.000 11.220 18.956 1.00 96.69 92 GLN A C 1
ATOM 732 O O . GLN A 1 92 ? -15.190 11.729 19.736 1.00 96.69 92 GLN A O 1
ATOM 737 N N . VAL A 1 93 ? -15.649 10.619 17.826 1.00 96.75 93 VAL A N 1
ATOM 738 C CA . VAL A 1 93 ? -14.268 10.403 17.398 1.00 96.75 93 VAL A CA 1
ATOM 739 C C . VAL A 1 93 ? -13.941 11.365 16.266 1.00 96.75 93 VAL A C 1
ATOM 741 O O . VAL A 1 93 ? -14.538 11.307 15.195 1.00 96.75 93 VAL A O 1
ATOM 744 N N . ASP A 1 94 ? -12.978 12.247 16.506 1.00 95.81 94 ASP A N 1
ATOM 745 C CA . ASP A 1 94 ? -12.423 13.133 15.485 1.00 95.81 94 ASP A CA 1
ATOM 746 C C . ASP A 1 94 ? -11.082 12.562 14.971 1.00 95.81 94 ASP A C 1
ATOM 748 O O . ASP A 1 94 ? -10.388 11.834 15.681 1.00 95.81 94 ASP A O 1
ATOM 752 N N . TYR A 1 95 ? -10.672 12.930 13.758 1.00 94.06 95 TYR A N 1
ATOM 753 C CA . TYR A 1 95 ? -9.304 12.724 13.267 1.00 94.06 95 TYR A CA 1
ATOM 754 C C . TYR A 1 95 ? -8.553 14.058 13.288 1.00 94.06 95 TYR A C 1
ATOM 756 O O . TYR A 1 95 ? -9.098 15.077 12.855 1.00 94.06 95 TYR A O 1
ATOM 764 N N . LEU A 1 96 ? -7.314 14.063 13.784 1.00 90.81 96 LEU A N 1
ATOM 765 C CA . LEU A 1 96 ? -6.436 15.228 13.733 1.00 90.81 96 LEU A CA 1
ATOM 766 C C . LEU A 1 96 ? -5.088 14.838 13.138 1.00 90.81 96 LEU A C 1
ATOM 768 O O . LEU A 1 96 ? -4.393 13.955 13.640 1.00 90.81 96 LEU A O 1
ATOM 772 N N . GLU A 1 97 ? -4.700 15.558 12.093 1.00 83.31 97 GLU A N 1
ATOM 773 C CA . GLU A 1 97 ? -3.343 15.504 11.577 1.00 83.31 97 GLU A CA 1
ATOM 774 C C . GLU A 1 97 ? -2.367 16.055 12.624 1.00 83.31 97 GLU A C 1
ATOM 776 O O . GLU A 1 97 ? -2.576 17.130 13.196 1.00 83.31 97 GLU A O 1
ATOM 781 N N . ALA A 1 98 ? -1.287 15.319 12.875 1.00 69.25 98 ALA A N 1
ATOM 782 C CA . ALA A 1 98 ? -0.246 15.757 13.786 1.00 69.25 98 ALA A CA 1
ATOM 783 C C . ALA A 1 98 ? 0.484 16.971 13.193 1.00 69.25 98 ALA A C 1
ATOM 785 O O . ALA A 1 98 ? 1.185 16.855 12.189 1.00 69.25 98 ALA A O 1
ATOM 786 N N . GLN A 1 99 ? 0.336 18.141 13.817 1.00 62.03 99 GLN A N 1
ATOM 787 C CA . GLN A 1 99 ? 1.103 19.321 13.429 1.00 62.03 99 GLN A CA 1
ATOM 788 C C . GLN A 1 99 ? 2.400 19.406 14.242 1.00 62.03 99 GLN A C 1
ATOM 790 O O . GLN A 1 99 ? 2.351 19.440 15.476 1.00 62.03 99 GLN A O 1
ATOM 795 N N . PRO A 1 100 ? 3.574 19.490 13.593 1.00 54.34 100 PRO A N 1
ATOM 796 C CA . PRO A 1 100 ? 4.825 19.662 14.313 1.00 54.34 100 PRO A CA 1
ATOM 797 C C . PRO A 1 100 ? 4.819 20.990 15.086 1.00 54.34 100 PRO A C 1
ATOM 799 O O . PRO A 1 100 ? 4.635 22.063 14.516 1.00 54.34 100 PRO A O 1
ATOM 802 N N . GLY A 1 101 ? 5.043 20.915 16.400 1.00 53.66 101 GLY A N 1
ATOM 803 C CA . GLY A 1 101 ? 5.224 22.086 17.267 1.00 53.66 101 GLY A CA 1
ATOM 804 C C . GLY A 1 101 ? 3.943 22.716 17.823 1.00 53.66 101 GLY A C 1
ATOM 805 O O . GLY A 1 101 ? 4.041 23.682 18.578 1.00 53.66 101 GLY A O 1
ATOM 806 N N . VAL A 1 102 ? 2.763 22.168 17.519 1.00 52.41 102 VAL A N 1
ATOM 807 C CA . VAL A 1 102 ? 1.497 22.599 18.127 1.00 52.41 102 VAL A CA 1
ATOM 808 C C . VAL A 1 102 ? 0.998 21.478 19.026 1.00 52.41 102 VAL A C 1
ATOM 810 O O . VAL A 1 102 ? 0.406 20.511 18.560 1.00 52.41 102 VAL A O 1
ATOM 813 N N . ALA A 1 103 ? 1.236 21.598 20.334 1.00 50.84 103 ALA A N 1
ATOM 814 C CA . ALA A 1 103 ? 0.542 20.740 21.286 1.00 50.84 103 ALA A CA 1
ATOM 815 C C . ALA A 1 103 ? -0.976 20.916 21.069 1.00 50.84 103 ALA A C 1
ATOM 817 O O . ALA A 1 103 ? -1.429 22.061 20.968 1.00 50.84 103 ALA A O 1
ATOM 818 N N . PRO A 1 104 ? -1.785 19.841 21.036 1.00 50.41 104 PRO A N 1
ATOM 819 C CA . PRO A 1 104 ? -3.213 19.910 20.688 1.00 50.41 104 PRO A CA 1
ATOM 820 C C . PRO A 1 104 ? -4.069 20.777 21.639 1.00 50.41 104 PRO A C 1
ATOM 822 O O . PRO A 1 104 ? -5.267 20.954 21.412 1.00 50.41 104 PRO A O 1
ATOM 825 N N . TYR A 1 105 ? -3.464 21.347 22.685 1.00 45.44 105 TYR A N 1
ATOM 826 C CA . TYR A 1 105 ? -4.105 22.125 23.741 1.00 45.44 105 TYR A CA 1
ATOM 827 C C . TYR A 1 105 ? -4.028 23.654 23.593 1.00 45.44 105 TYR A C 1
ATOM 829 O O . TYR A 1 105 ? -4.635 24.350 24.404 1.00 45.44 105 TYR A O 1
ATOM 837 N N . THR A 1 106 ? -3.383 24.217 22.565 1.00 41.22 106 THR A N 1
ATOM 838 C CA . THR A 1 106 ? -3.412 25.679 22.309 1.00 41.22 106 THR A CA 1
ATOM 839 C C . THR A 1 106 ? -4.505 26.123 21.330 1.00 41.22 106 THR A C 1
ATOM 841 O O . THR A 1 106 ? -4.378 27.150 20.665 1.00 41.22 106 THR A O 1
ATOM 844 N N . ALA A 1 107 ? -5.631 25.406 21.267 1.00 35.94 107 ALA A N 1
ATOM 845 C CA . ALA A 1 107 ? -6.829 25.907 20.598 1.00 35.94 107 ALA A CA 1
ATOM 846 C C . ALA A 1 107 ? -7.541 26.945 21.487 1.00 35.94 107 ALA A C 1
ATOM 848 O O . ALA A 1 107 ? -8.517 26.646 22.173 1.00 35.94 107 ALA A O 1
ATOM 849 N N . THR A 1 108 ? -7.049 28.185 21.469 1.00 30.55 108 THR A N 1
ATOM 850 C CA . THR A 1 108 ? -7.817 29.349 21.926 1.00 30.55 108 THR A CA 1
ATOM 851 C C . THR A 1 108 ? -9.082 29.430 21.073 1.00 30.55 108 THR A C 1
ATOM 853 O O . THR A 1 108 ? -9.014 29.518 19.847 1.00 30.55 108 THR A O 1
ATOM 856 N N . THR A 1 109 ? -10.245 29.352 21.711 1.00 32.69 109 THR A N 1
ATOM 857 C CA . THR A 1 109 ? -11.568 29.405 21.087 1.00 32.69 109 THR A CA 1
ATOM 858 C C . THR A 1 109 ? -11.801 30.743 20.384 1.00 32.69 109 THR A C 1
ATOM 860 O O . THR A 1 109 ? -12.368 31.668 20.954 1.00 32.69 109 THR A O 1
ATOM 863 N N . ASN A 1 110 ? -11.421 30.832 19.110 1.00 31.42 110 ASN A N 1
ATOM 864 C CA . ASN A 1 110 ? -11.947 31.838 18.195 1.00 31.42 110 ASN A CA 1
ATOM 865 C C . ASN A 1 110 ? -13.011 31.179 17.317 1.00 31.42 110 ASN A C 1
ATOM 867 O O . ASN A 1 110 ? -12.717 30.456 16.367 1.00 31.42 110 ASN A O 1
ATOM 871 N N . ALA A 1 111 ? -14.270 31.422 17.675 1.00 33.72 111 ALA A N 1
ATOM 872 C CA . ALA A 1 111 ? -15.419 31.144 16.832 1.00 33.72 111 ALA A CA 1
ATOM 873 C C . ALA A 1 111 ? -15.356 32.057 15.595 1.00 33.72 111 ALA A C 1
ATOM 875 O O . ALA A 1 111 ? -15.736 33.223 15.648 1.00 33.72 111 ALA A O 1
ATOM 876 N N . GLY A 1 112 ? -14.836 31.529 14.491 1.00 29.16 112 GLY A N 1
ATOM 877 C CA . GLY A 1 112 ? -14.804 32.203 13.200 1.00 29.16 112 GLY A CA 1
ATOM 878 C C . GLY A 1 112 ? -14.535 31.189 12.099 1.00 29.16 112 GLY A C 1
ATOM 879 O O . GLY A 1 112 ? -13.419 30.696 11.965 1.00 29.16 112 GLY A O 1
ATOM 880 N N . SER A 1 113 ? -15.575 30.844 11.345 1.00 38.25 113 SER A N 1
ATOM 881 C CA . SER A 1 113 ? -15.512 29.962 10.184 1.00 38.25 113 SER A CA 1
ATOM 882 C C . SER A 1 113 ? -14.546 30.517 9.134 1.00 38.25 113 SER A C 1
ATOM 884 O O . SER A 1 113 ? -14.905 31.430 8.398 1.00 38.25 113 SER A O 1
ATOM 886 N N . ASN A 1 114 ? -13.350 29.939 9.027 1.00 31.83 114 ASN A N 1
ATOM 887 C CA . ASN A 1 114 ? -12.493 30.092 7.856 1.00 31.83 114 ASN A CA 1
ATOM 888 C C . ASN A 1 114 ? -12.461 28.752 7.124 1.00 31.83 114 ASN A C 1
ATOM 890 O O . ASN A 1 114 ? -11.823 27.801 7.571 1.00 31.83 114 ASN A O 1
ATOM 894 N N . GLY A 1 115 ? -13.196 28.678 6.014 1.00 26.09 115 GLY A N 1
ATOM 895 C CA . GLY A 1 115 ? -13.094 27.568 5.078 1.00 26.09 115 GLY A CA 1
ATOM 896 C C . GLY A 1 115 ? -11.681 27.522 4.506 1.00 26.09 115 GLY A C 1
ATOM 897 O O . GLY A 1 115 ? -11.229 28.480 3.882 1.00 26.09 115 GLY A O 1
ATOM 898 N N . ILE A 1 116 ? -10.979 26.419 4.750 1.00 26.41 116 ILE A N 1
ATOM 899 C CA . ILE A 1 116 ? -9.730 26.099 4.067 1.00 26.41 116 ILE A CA 1
ATOM 900 C C . ILE A 1 116 ? -10.114 25.645 2.658 1.00 26.41 116 ILE A C 1
ATOM 902 O O . ILE A 1 116 ? -10.719 24.588 2.483 1.00 26.41 116 ILE A O 1
ATOM 906 N N . THR A 1 117 ? -9.792 26.455 1.654 1.00 23.97 117 THR A N 1
ATOM 907 C CA . THR A 1 117 ? -9.867 26.040 0.251 1.00 23.97 117 THR A CA 1
ATOM 908 C C . THR A 1 117 ? -8.591 25.274 -0.076 1.00 23.97 117 THR A C 1
ATOM 910 O O . THR A 1 117 ? -7.510 25.860 -0.123 1.00 23.97 117 THR A O 1
ATOM 913 N N . PHE A 1 118 ? -8.705 23.965 -0.289 1.00 28.06 118 PHE A N 1
ATOM 914 C CA . PHE A 1 118 ? -7.612 23.156 -0.818 1.00 28.06 118 PHE A CA 1
ATOM 915 C C . PHE A 1 118 ? -7.383 23.531 -2.288 1.00 28.06 118 PHE A C 1
ATOM 917 O O . PHE A 1 118 ? -8.333 23.613 -3.069 1.00 28.06 118 PHE A O 1
ATOM 924 N N . GLY A 1 119 ? -6.126 23.784 -2.666 1.00 27.11 119 GLY A N 1
ATOM 925 C CA . GLY A 1 119 ? -5.744 23.840 -4.078 1.00 27.11 119 GLY A CA 1
ATOM 926 C C . GLY A 1 119 ? -6.047 22.500 -4.764 1.00 27.11 119 GLY A C 1
ATOM 927 O O . GLY A 1 119 ? -6.176 21.487 -4.072 1.00 27.11 119 GLY A O 1
ATOM 928 N N . PRO A 1 120 ? -6.199 22.469 -6.099 1.00 26.30 120 PRO A N 1
ATOM 929 C CA . PRO A 1 120 ? -6.493 21.232 -6.809 1.00 26.30 120 PRO A CA 1
ATOM 930 C C . PRO A 1 120 ? -5.416 20.187 -6.504 1.00 26.30 120 PRO A C 1
ATOM 932 O O . PRO A 1 120 ? -4.224 20.436 -6.668 1.00 26.30 120 PRO A O 1
ATOM 935 N N . TRP A 1 121 ? -5.875 19.035 -6.026 1.00 29.58 121 TRP A N 1
ATOM 936 C CA . TRP A 1 121 ? -5.090 17.828 -5.825 1.00 29.58 121 TRP A CA 1
ATOM 937 C C . TRP A 1 121 ? -4.379 17.444 -7.128 1.00 29.58 121 TRP A C 1
ATOM 939 O O . TRP A 1 121 ? -5.037 17.206 -8.140 1.00 29.58 121 TRP A O 1
ATOM 949 N N . THR A 1 122 ? -3.049 17.384 -7.114 1.00 31.23 122 THR A N 1
ATOM 950 C CA . THR A 1 122 ? -2.267 16.758 -8.184 1.00 31.23 122 THR A CA 1
ATOM 951 C C . THR A 1 122 ? -2.080 15.291 -7.817 1.00 31.23 122 THR A C 1
ATOM 953 O O . THR A 1 122 ? -1.422 14.982 -6.825 1.00 31.23 122 THR A O 1
ATOM 956 N N . GLU A 1 123 ? -2.687 14.386 -8.589 1.00 37.34 123 GLU A N 1
ATOM 957 C CA . GLU A 1 123 ? -2.416 12.949 -8.484 1.00 37.34 123 GLU A CA 1
ATOM 958 C C . GLU A 1 123 ? -0.897 12.710 -8.553 1.00 37.34 123 GLU A C 1
ATOM 960 O O . GLU A 1 123 ? -0.229 13.377 -9.351 1.00 37.34 123 GLU A O 1
ATOM 965 N N . PRO A 1 124 ? -0.324 11.813 -7.723 1.00 45.09 124 PRO A N 1
ATOM 966 C CA . PRO A 1 124 ? 1.094 11.495 -7.818 1.00 45.09 124 PRO A CA 1
ATOM 967 C C . PRO A 1 124 ? 1.401 11.079 -9.255 1.00 45.09 124 PRO A C 1
ATOM 969 O O . PRO A 1 124 ? 0.751 10.179 -9.794 1.00 45.09 124 PRO A O 1
ATOM 972 N N . GLU A 1 125 ? 2.352 11.775 -9.883 1.00 51.88 125 GLU A N 1
ATOM 973 C CA . GLU A 1 125 ? 2.747 11.502 -11.260 1.00 51.88 125 GLU A CA 1
ATOM 974 C C . GLU A 1 125 ? 3.126 10.027 -11.363 1.00 51.88 125 GLU A C 1
ATOM 976 O O . GLU A 1 125 ? 4.100 9.567 -10.767 1.00 51.88 125 GLU A O 1
ATOM 981 N N . THR A 1 126 ? 2.324 9.258 -12.094 1.00 67.75 126 THR A N 1
ATOM 982 C CA . THR A 1 126 ? 2.644 7.867 -12.389 1.00 67.75 126 THR A CA 1
ATOM 983 C C . THR A 1 126 ? 3.895 7.911 -13.266 1.00 67.75 126 THR A C 1
ATOM 985 O O . THR A 1 126 ? 3.818 8.442 -14.372 1.00 67.75 126 THR A O 1
ATOM 988 N N . PRO A 1 127 ? 5.067 7.414 -12.819 1.00 65.31 127 PRO A N 1
ATOM 989 C CA . PRO A 1 127 ? 6.341 7.694 -13.493 1.00 65.31 127 PRO A CA 1
ATOM 990 C C . PRO A 1 127 ? 6.345 7.256 -14.962 1.00 65.31 127 PRO A C 1
ATOM 992 O O . PRO A 1 127 ? 6.986 7.872 -15.815 1.00 65.31 127 PRO A O 1
ATOM 995 N N . TRP A 1 128 ? 5.574 6.210 -15.269 1.00 70.56 128 TRP A N 1
ATOM 996 C CA . TRP A 1 128 ? 5.377 5.688 -16.614 1.00 70.56 128 TRP A CA 1
ATOM 997 C C . TRP A 1 128 ? 4.541 6.600 -17.533 1.00 70.56 128 TRP A C 1
ATOM 999 O O . TRP A 1 128 ? 4.601 6.417 -18.743 1.00 70.56 128 TRP A O 1
ATOM 1009 N N . LEU A 1 129 ? 3.823 7.612 -17.026 1.00 73.56 129 LEU A N 1
ATOM 1010 C CA . LEU A 1 129 ? 3.165 8.630 -17.865 1.00 73.56 129 LEU A CA 1
ATOM 1011 C C . LEU A 1 129 ? 4.177 9.463 -18.656 1.00 73.56 129 LEU A C 1
ATOM 1013 O O . LEU A 1 129 ? 3.873 9.932 -19.749 1.00 73.56 129 LEU A O 1
ATOM 1017 N N . SER A 1 130 ? 5.388 9.621 -18.116 1.00 77.19 130 SER A N 1
ATOM 1018 C CA . SER A 1 130 ? 6.509 10.260 -18.813 1.00 77.19 130 SER A CA 1
ATOM 1019 C C . SER A 1 130 ? 7.308 9.286 -19.691 1.00 77.19 130 SER A C 1
ATOM 1021 O O . SER A 1 130 ? 8.245 9.696 -20.383 1.00 77.19 130 SER A O 1
ATOM 1023 N N . ALA A 1 131 ? 6.966 7.992 -19.673 1.00 81.38 131 ALA A N 1
ATOM 1024 C CA . ALA A 1 131 ? 7.654 6.998 -20.479 1.00 81.38 131 ALA A CA 1
ATOM 1025 C C . ALA A 1 131 ? 7.361 7.231 -21.959 1.00 81.38 131 ALA A C 1
ATOM 1027 O O . ALA A 1 131 ? 6.217 7.364 -22.388 1.00 81.38 131 ALA A O 1
ATOM 1028 N N . THR A 1 132 ? 8.418 7.226 -22.762 1.00 82.00 132 THR A N 1
ATOM 1029 C CA . THR A 1 132 ? 8.281 7.316 -24.220 1.00 82.00 132 THR A CA 1
ATOM 1030 C C . THR A 1 132 ? 7.928 5.968 -24.834 1.00 82.00 132 THR A C 1
ATOM 1032 O O . THR A 1 132 ? 7.339 5.920 -25.911 1.00 82.00 132 THR A O 1
ATOM 1035 N N . THR A 1 133 ? 8.270 4.876 -24.145 1.00 90.25 133 THR A N 1
ATOM 1036 C CA . THR A 1 133 ? 8.127 3.508 -24.642 1.00 90.25 133 THR A CA 1
ATOM 1037 C C . THR A 1 133 ? 7.624 2.593 -23.526 1.00 90.25 133 THR A C 1
ATOM 1039 O O . THR A 1 133 ? 8.171 2.599 -22.425 1.00 90.25 133 THR A O 1
ATOM 1042 N N . THR A 1 134 ? 6.599 1.794 -23.807 1.00 93.69 134 THR A N 1
ATOM 1043 C CA . THR A 1 134 ? 5.940 0.860 -22.881 1.00 93.69 134 THR A CA 1
ATOM 1044 C C . THR A 1 134 ? 5.702 -0.484 -23.567 1.00 93.69 134 THR A C 1
ATOM 1046 O O . THR A 1 134 ? 5.725 -0.583 -24.791 1.00 93.69 134 THR A O 1
ATOM 1049 N N . ASP A 1 135 ? 5.378 -1.515 -22.802 1.00 92.06 135 ASP A N 1
ATOM 1050 C CA . ASP A 1 135 ? 4.974 -2.832 -23.300 1.00 92.06 135 ASP A CA 1
ATOM 1051 C C . ASP A 1 135 ? 3.696 -2.828 -24.156 1.00 92.06 135 ASP A C 1
ATOM 1053 O O . ASP A 1 135 ? 3.372 -3.834 -24.782 1.00 92.06 135 ASP A O 1
ATOM 1057 N N . ARG A 1 136 ? 2.969 -1.705 -24.219 1.00 92.69 136 ARG A N 1
ATOM 1058 C CA . ARG A 1 136 ? 1.822 -1.533 -25.124 1.00 92.69 136 ARG A CA 1
ATOM 1059 C C . ARG A 1 136 ? 2.219 -1.115 -26.536 1.00 92.69 136 ARG A C 1
ATOM 1061 O O . ARG A 1 136 ? 1.451 -1.347 -27.463 1.00 92.69 136 ARG A O 1
ATOM 1068 N N . ASN A 1 137 ? 3.356 -0.439 -26.693 1.00 91.19 137 ASN A N 1
ATOM 1069 C CA . ASN A 1 137 ? 3.781 0.148 -27.967 1.00 91.19 137 ASN A CA 1
ATOM 1070 C C . ASN A 1 137 ? 5.186 -0.291 -28.415 1.00 91.19 137 ASN A C 1
ATOM 1072 O O . ASN A 1 137 ? 5.665 0.181 -29.443 1.00 91.19 137 ASN A O 1
ATOM 1076 N N . ASP A 1 138 ? 5.818 -1.214 -27.687 1.00 89.88 138 ASP A N 1
ATOM 1077 C CA . ASP A 1 138 ? 7.097 -1.835 -28.030 1.00 89.88 138 ASP A CA 1
ATOM 1078 C C . ASP A 1 138 ? 7.002 -3.355 -27.862 1.00 89.88 138 ASP A C 1
ATOM 1080 O O . ASP A 1 138 ? 6.810 -3.871 -26.759 1.00 89.88 138 ASP A O 1
ATOM 1084 N N . GLU A 1 139 ? 7.150 -4.078 -28.974 1.00 89.25 139 GLU A N 1
ATOM 1085 C CA . GLU A 1 139 ? 7.039 -5.541 -29.024 1.00 89.25 139 GLU A CA 1
ATOM 1086 C C . GLU A 1 139 ? 8.085 -6.252 -28.156 1.00 89.25 139 GLU A C 1
ATOM 1088 O O . GLU A 1 139 ? 7.818 -7.326 -27.619 1.00 89.25 139 GLU A O 1
ATOM 1093 N N . ARG A 1 140 ? 9.274 -5.664 -27.971 1.00 87.81 140 ARG A N 1
ATOM 1094 C CA . ARG A 1 140 ? 10.329 -6.268 -27.143 1.00 87.81 140 ARG A CA 1
ATOM 1095 C C . ARG A 1 140 ? 9.998 -6.139 -25.664 1.00 87.81 140 ARG A C 1
ATOM 1097 O O . ARG A 1 140 ? 10.226 -7.086 -24.913 1.00 87.81 140 ARG A O 1
ATOM 1104 N N . LEU A 1 141 ? 9.459 -4.994 -25.245 1.00 91.19 141 LEU A N 1
ATOM 1105 C CA . LEU A 1 141 ? 8.959 -4.813 -23.880 1.00 91.19 141 LEU A CA 1
ATOM 1106 C C . LEU A 1 141 ? 7.732 -5.687 -23.616 1.00 91.19 141 LEU A C 1
ATOM 1108 O O . LEU A 1 141 ? 7.632 -6.270 -22.537 1.00 91.19 141 LEU A O 1
ATOM 1112 N N . HIS A 1 142 ? 6.848 -5.830 -24.606 1.00 92.19 142 HIS A N 1
ATOM 1113 C CA . HIS A 1 142 ? 5.716 -6.750 -24.538 1.00 92.19 142 HIS A CA 1
ATOM 1114 C C . HIS A 1 142 ? 6.173 -8.199 -24.329 1.00 92.19 142 HIS A C 1
ATOM 1116 O O . HIS A 1 142 ? 5.718 -8.874 -23.406 1.00 92.19 142 HIS A O 1
ATOM 1122 N N . GLU A 1 143 ? 7.128 -8.662 -25.137 1.00 91.00 143 GLU A N 1
ATOM 1123 C CA . GLU A 1 143 ? 7.652 -10.024 -25.039 1.00 91.00 143 GLU A CA 1
ATOM 1124 C C . GLU A 1 143 ? 8.402 -10.258 -23.720 1.00 91.00 143 GLU A C 1
ATOM 1126 O O . GLU A 1 143 ? 8.250 -11.309 -23.091 1.00 91.00 143 GLU A O 1
ATOM 1131 N N . LEU A 1 144 ? 9.168 -9.267 -23.251 1.00 92.31 144 LEU A N 1
ATOM 1132 C CA . LEU A 1 144 ? 9.811 -9.320 -21.938 1.00 92.31 144 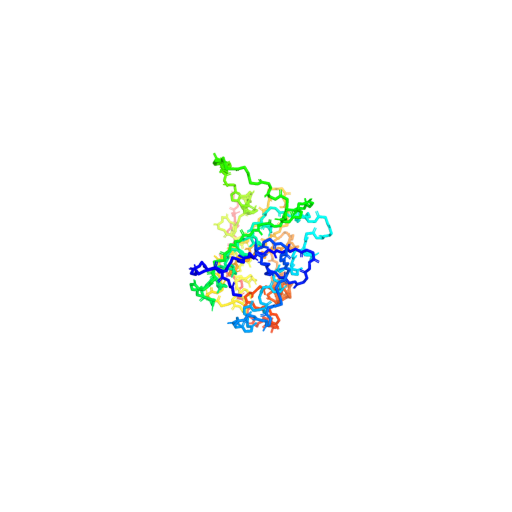LEU A CA 1
ATOM 1133 C C . LEU A 1 144 ? 8.772 -9.439 -20.815 1.00 92.31 144 LEU A C 1
ATOM 1135 O O . LEU A 1 144 ? 8.925 -10.283 -19.928 1.00 92.31 144 LEU A O 1
ATOM 1139 N N . ARG A 1 145 ? 7.707 -8.628 -20.864 1.00 94.81 145 ARG A N 1
ATOM 1140 C CA . ARG A 1 145 ? 6.613 -8.675 -19.892 1.00 94.81 145 ARG A CA 1
ATOM 1141 C C . ARG A 1 145 ? 5.978 -10.063 -19.859 1.00 94.81 145 ARG A C 1
ATOM 1143 O O . ARG A 1 145 ? 5.949 -10.684 -18.798 1.00 94.81 145 ARG A O 1
ATOM 1150 N N . ARG A 1 146 ? 5.558 -10.569 -21.019 1.00 95.19 146 ARG A N 1
ATOM 1151 C CA . ARG A 1 146 ? 4.894 -11.871 -21.166 1.00 95.19 146 ARG A CA 1
ATOM 1152 C C . ARG A 1 146 ? 5.738 -13.022 -20.619 1.00 95.19 146 ARG A C 1
ATOM 1154 O O . ARG A 1 146 ? 5.203 -13.952 -20.020 1.00 95.19 146 ARG A O 1
ATOM 1161 N N . ARG A 1 147 ? 7.055 -12.994 -20.855 1.00 94.38 147 ARG A N 1
ATOM 1162 C CA . ARG A 1 147 ? 7.938 -14.125 -20.530 1.00 94.38 147 ARG A CA 1
ATOM 1163 C C . ARG A 1 147 ? 8.547 -14.083 -19.135 1.00 94.38 147 ARG A C 1
ATOM 1165 O O . ARG A 1 147 ? 8.718 -15.146 -18.543 1.00 94.38 147 ARG A O 1
ATOM 1172 N N . ALA A 1 148 ? 8.904 -12.902 -18.637 1.00 95.12 148 ALA A N 1
ATOM 1173 C CA . ALA A 1 148 ? 9.573 -12.758 -17.344 1.00 95.12 148 ALA A CA 1
ATOM 1174 C C . ALA A 1 148 ? 8.655 -12.185 -16.263 1.00 95.12 148 ALA A C 1
ATOM 1176 O O . ALA A 1 148 ? 8.660 -12.674 -15.139 1.00 95.12 148 ALA A O 1
ATOM 1177 N N . VAL A 1 149 ? 7.877 -11.151 -16.585 1.00 96.50 149 VAL A N 1
ATOM 1178 C CA . VAL A 1 149 ? 7.184 -10.343 -15.571 1.00 96.50 149 VAL A CA 1
ATOM 1179 C C . VAL A 1 149 ? 5.839 -10.954 -15.187 1.00 96.50 149 VAL A C 1
ATOM 1181 O O . VAL A 1 149 ? 5.617 -11.225 -14.009 1.00 96.50 149 VAL A O 1
ATOM 1184 N N . ASP A 1 150 ? 4.965 -11.229 -16.159 1.00 97.56 150 ASP A N 1
ATOM 1185 C CA . ASP A 1 150 ? 3.621 -11.759 -15.894 1.00 97.56 150 ASP A CA 1
ATOM 1186 C C . ASP A 1 150 ? 3.656 -13.092 -15.110 1.00 97.56 150 ASP A C 1
ATOM 1188 O O . ASP A 1 150 ? 2.917 -13.207 -14.129 1.00 97.56 150 ASP A O 1
ATOM 1192 N N . PRO A 1 151 ? 4.529 -14.079 -15.427 1.00 98.31 151 PRO A N 1
ATOM 1193 C CA . PRO A 1 151 ? 4.587 -15.332 -14.668 1.00 98.31 151 PRO A CA 1
ATOM 1194 C C . PRO A 1 151 ? 5.023 -15.145 -13.211 1.00 98.31 151 PRO A C 1
ATOM 1196 O O . PRO A 1 151 ? 4.536 -15.850 -12.330 1.00 98.31 151 PRO A O 1
ATOM 1199 N N . VAL A 1 152 ? 5.936 -14.205 -12.950 1.00 98.12 152 VAL A N 1
ATOM 1200 C CA . VAL A 1 152 ? 6.423 -13.904 -11.596 1.00 98.12 152 VAL A CA 1
ATOM 1201 C C . VAL A 1 152 ? 5.336 -13.206 -10.783 1.00 98.12 152 VAL A C 1
ATOM 1203 O O . VAL A 1 152 ? 5.074 -13.600 -9.648 1.00 98.12 152 VAL A O 1
ATOM 1206 N N . VAL A 1 153 ? 4.670 -12.212 -11.377 1.00 97.94 153 VAL A N 1
ATOM 1207 C CA . VAL A 1 153 ? 3.569 -11.476 -10.739 1.00 97.94 153 VAL A CA 1
ATOM 1208 C C . VAL A 1 153 ? 2.415 -12.422 -10.404 1.00 97.94 153 VAL A C 1
ATOM 1210 O O . VAL A 1 153 ? 1.981 -12.451 -9.255 1.00 97.94 153 VAL A O 1
ATOM 1213 N N . ALA A 1 154 ? 1.989 -13.262 -11.352 1.00 97.44 154 ALA A N 1
ATOM 1214 C CA . ALA A 1 154 ? 0.919 -14.240 -11.140 1.00 97.44 154 ALA A CA 1
ATOM 1215 C C . ALA A 1 154 ? 1.272 -15.324 -10.103 1.00 97.44 154 ALA A C 1
ATOM 1217 O O . ALA A 1 154 ? 0.385 -15.936 -9.514 1.00 97.44 154 ALA A O 1
ATOM 1218 N N . ALA A 1 155 ? 2.563 -15.586 -9.871 1.00 97.69 155 ALA A N 1
ATOM 1219 C CA . ALA A 1 155 ? 3.006 -16.535 -8.852 1.00 97.69 155 ALA A CA 1
ATOM 1220 C C . ALA A 1 155 ? 3.036 -15.941 -7.432 1.00 97.69 155 ALA A C 1
ATOM 1222 O O . ALA A 1 155 ? 3.077 -16.704 -6.464 1.00 97.69 155 ALA A O 1
ATOM 1223 N N . LEU A 1 156 ? 3.067 -14.611 -7.297 1.00 97.69 156 LEU A N 1
ATOM 1224 C CA . LEU A 1 156 ? 3.198 -13.918 -6.010 1.00 97.69 156 LEU A CA 1
ATOM 1225 C C . LEU A 1 156 ? 1.929 -13.177 -5.581 1.00 97.69 156 LEU A C 1
ATOM 1227 O O . LEU A 1 156 ? 1.724 -13.009 -4.377 1.00 97.69 156 LEU A O 1
ATOM 1231 N N . LEU A 1 157 ? 1.089 -12.755 -6.525 1.00 96.69 157 LEU A N 1
ATOM 1232 C CA . LEU A 1 157 ? -0.139 -12.005 -6.274 1.00 96.69 157 LEU A CA 1
ATOM 1233 C C . LEU A 1 157 ? -1.368 -12.773 -6.760 1.00 96.69 157 LEU A C 1
ATOM 1235 O O . LEU A 1 157 ? -1.332 -13.445 -7.789 1.00 96.69 157 LEU A O 1
ATOM 1239 N N . THR A 1 158 ? -2.461 -12.642 -6.019 1.00 94.75 158 THR A N 1
ATOM 1240 C CA . THR A 1 158 ? -3.790 -13.098 -6.444 1.00 94.75 158 THR A CA 1
ATOM 1241 C C . THR A 1 158 ? -4.452 -12.083 -7.381 1.00 94.75 158 THR A C 1
ATOM 1243 O O . THR A 1 158 ? -4.076 -10.909 -7.406 1.00 94.75 158 THR A O 1
ATOM 1246 N N . ASP A 1 159 ? -5.484 -12.516 -8.110 1.00 92.75 159 ASP A N 1
ATOM 1247 C CA . ASP A 1 159 ? -6.259 -11.637 -9.000 1.00 92.75 159 ASP A CA 1
ATOM 1248 C C . ASP A 1 159 ? -6.924 -10.470 -8.249 1.00 92.75 159 ASP A C 1
ATOM 1250 O O . ASP A 1 159 ? -7.071 -9.385 -8.804 1.00 92.75 159 ASP A O 1
ATOM 1254 N N . GLU A 1 160 ? -7.306 -10.675 -6.984 1.00 87.81 160 GLU A N 1
ATOM 1255 C CA . GLU A 1 160 ? -7.916 -9.643 -6.132 1.00 87.81 160 GLU A CA 1
ATOM 1256 C C . GLU A 1 160 ? -6.893 -8.610 -5.642 1.00 87.81 160 GLU A C 1
ATOM 1258 O O . GLU A 1 160 ? -7.232 -7.445 -5.435 1.00 87.81 160 GLU A O 1
ATOM 1263 N N . GLU A 1 161 ? -5.637 -9.026 -5.462 1.00 91.56 161 GLU A N 1
ATOM 1264 C CA . GLU A 1 161 ? -4.557 -8.138 -5.034 1.00 91.56 161 GLU A CA 1
ATOM 1265 C C . GLU A 1 161 ? -4.014 -7.297 -6.195 1.00 91.56 161 GLU A C 1
ATOM 1267 O O . GLU A 1 161 ? -3.547 -6.178 -5.984 1.00 91.56 161 GLU A O 1
ATOM 1272 N N . PHE A 1 162 ? -4.066 -7.816 -7.423 1.00 93.75 162 PHE A N 1
ATOM 1273 C CA . PHE A 1 162 ? -3.491 -7.179 -8.603 1.00 93.75 162 PHE A CA 1
ATOM 1274 C C . PHE A 1 162 ? -4.264 -5.923 -9.046 1.00 93.75 162 PHE A C 1
ATOM 1276 O O . PHE A 1 162 ? -5.449 -5.973 -9.361 1.00 93.75 162 PHE A O 1
ATOM 1283 N N . GLY A 1 163 ? -3.569 -4.784 -9.136 1.00 84.88 163 GLY A N 1
ATOM 1284 C CA . GLY A 1 163 ? -4.151 -3.499 -9.548 1.00 84.88 163 GLY A CA 1
ATOM 1285 C C . GLY A 1 163 ? -3.709 -3.009 -10.930 1.00 84.88 163 GLY A C 1
ATOM 1286 O O . GLY A 1 163 ? -4.446 -2.285 -11.598 1.00 84.88 163 GLY A O 1
ATOM 1287 N N . GLY A 1 164 ? -2.516 -3.387 -11.387 1.00 89.31 164 GLY A N 1
ATOM 1288 C CA . GLY A 1 164 ? -2.025 -3.012 -12.711 1.00 89.31 164 GLY A CA 1
ATOM 1289 C C . GLY A 1 164 ? -0.523 -3.193 -12.864 1.00 89.31 164 GLY A C 1
ATOM 1290 O O . GLY A 1 164 ? 0.214 -3.206 -11.888 1.00 89.31 164 GLY A O 1
ATOM 1291 N N . LEU A 1 165 ? -0.061 -3.322 -14.106 1.00 96.00 165 LEU A N 1
ATOM 1292 C CA . LEU A 1 165 ? 1.337 -3.597 -14.429 1.00 96.00 165 LEU A CA 1
ATOM 1293 C C . LEU A 1 165 ? 1.718 -2.931 -15.747 1.00 96.00 165 LEU A C 1
ATOM 1295 O O . LEU A 1 165 ? 0.977 -3.030 -16.733 1.00 96.00 165 LEU A O 1
ATOM 1299 N N . VAL A 1 166 ? 2.885 -2.291 -15.754 1.00 95.19 166 VAL A N 1
ATOM 1300 C CA . VAL A 1 166 ? 3.494 -1.661 -16.929 1.00 95.19 166 VAL A CA 1
ATOM 1301 C C . VAL A 1 166 ? 4.991 -1.957 -16.931 1.00 95.19 166 VAL A C 1
ATOM 1303 O O . VAL A 1 166 ? 5.662 -1.824 -15.905 1.00 95.19 166 VAL A O 1
ATOM 1306 N N . VAL A 1 167 ? 5.525 -2.319 -18.097 1.00 94.44 167 VAL A N 1
ATOM 1307 C CA . VAL A 1 167 ? 6.969 -2.428 -18.334 1.00 94.44 167 VAL A CA 1
ATOM 1308 C C . VAL A 1 167 ? 7.356 -1.336 -19.319 1.00 94.44 167 VAL A C 1
ATOM 1310 O O . VAL A 1 167 ? 6.762 -1.221 -20.387 1.00 94.44 167 VAL A O 1
ATOM 1313 N N . TYR A 1 168 ? 8.315 -0.486 -18.967 1.00 93.50 168 TYR A N 1
ATOM 1314 C CA . TYR A 1 168 ? 8.569 0.739 -19.724 1.00 93.50 168 TYR A CA 1
ATOM 1315 C C . TYR A 1 168 ? 10.037 1.158 -19.737 1.00 93.50 168 TYR A C 1
ATOM 1317 O O . TYR A 1 168 ? 10.857 0.665 -18.961 1.00 93.50 168 TYR A O 1
ATOM 1325 N N . ARG A 1 169 ? 10.353 2.091 -20.639 1.00 90.19 169 ARG A N 1
ATOM 1326 C CA . ARG A 1 169 ? 11.629 2.810 -20.722 1.00 90.19 169 ARG A CA 1
ATOM 1327 C C . ARG A 1 169 ? 11.377 4.315 -20.716 1.00 90.19 169 ARG A C 1
ATOM 1329 O O . ARG A 1 169 ? 10.502 4.817 -21.431 1.00 90.19 169 ARG A O 1
ATOM 1336 N N . SER A 1 170 ? 12.152 5.037 -19.915 1.00 83.50 170 SER A N 1
ATOM 1337 C CA . SER A 1 170 ? 12.128 6.502 -19.901 1.00 83.50 170 SER A CA 1
ATOM 1338 C C . SER A 1 170 ? 12.875 7.075 -21.108 1.00 83.50 170 SER A C 1
ATOM 1340 O O . SER A 1 170 ? 13.752 6.431 -21.682 1.00 83.50 170 SER A O 1
ATOM 1342 N N . ALA A 1 171 ? 12.526 8.297 -21.520 1.00 76.81 171 ALA A N 1
ATOM 1343 C CA . ALA A 1 171 ? 13.197 8.968 -22.634 1.00 76.81 171 ALA A CA 1
ATOM 1344 C C . ALA A 1 171 ? 14.707 9.114 -22.375 1.00 76.81 171 ALA A C 1
ATOM 1346 O O . ALA A 1 171 ? 15.106 9.667 -21.353 1.00 76.81 171 ALA A O 1
ATOM 1347 N N . GLY A 1 172 ? 15.538 8.640 -23.307 1.00 76.88 172 GLY A N 1
ATOM 1348 C CA . GLY A 1 172 ? 16.999 8.705 -23.182 1.00 76.88 172 GLY A CA 1
ATOM 1349 C C . GLY A 1 172 ? 17.599 7.723 -22.171 1.00 76.88 172 GLY A C 1
ATOM 1350 O O . GLY A 1 172 ? 18.812 7.739 -21.976 1.00 76.88 172 GLY A O 1
ATOM 1351 N N . ASP A 1 173 ? 16.774 6.869 -21.562 1.00 78.38 173 ASP A N 1
ATOM 1352 C CA . ASP A 1 173 ? 17.219 5.810 -20.668 1.00 78.38 173 ASP A CA 1
ATOM 1353 C C . ASP A 1 173 ? 17.349 4.489 -21.440 1.00 78.38 173 ASP A C 1
ATOM 1355 O O . ASP A 1 173 ? 16.519 4.137 -22.285 1.00 78.38 173 ASP A O 1
ATOM 1359 N N . THR A 1 174 ? 18.418 3.754 -21.154 1.00 80.19 174 THR A N 1
ATOM 1360 C CA . THR A 1 174 ? 18.608 2.388 -21.661 1.00 80.19 174 THR A CA 1
ATOM 1361 C C . THR A 1 174 ? 17.993 1.348 -20.731 1.00 80.19 174 THR A C 1
ATOM 1363 O O . THR A 1 174 ? 17.800 0.205 -21.136 1.00 80.19 174 THR A O 1
ATOM 1366 N N . GLU A 1 175 ? 17.670 1.737 -19.499 1.00 86.69 175 GLU A N 1
ATOM 136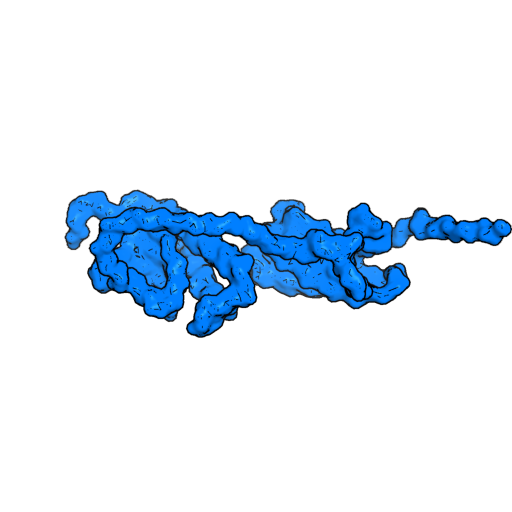7 C CA . GLU A 1 175 ? 17.135 0.851 -18.478 1.00 86.69 175 GLU A CA 1
ATOM 1368 C C . GLU A 1 175 ? 15.651 0.566 -18.698 1.00 86.69 175 GLU A C 1
ATOM 1370 O O . GLU A 1 175 ? 14.846 1.465 -18.961 1.00 86.69 175 GLU A O 1
ATOM 1375 N N . VAL A 1 176 ? 15.276 -0.702 -18.536 1.00 90.06 176 VAL A N 1
ATOM 1376 C CA . VAL A 1 176 ? 13.876 -1.123 -18.519 1.00 90.06 176 VAL A CA 1
ATOM 1377 C C . VAL A 1 176 ? 13.401 -1.153 -17.074 1.00 90.06 176 VAL A C 1
ATOM 1379 O O . VAL A 1 176 ? 14.098 -1.644 -16.188 1.00 90.06 176 VAL A O 1
ATOM 1382 N N . ARG A 1 177 ? 12.197 -0.650 -16.823 1.00 93.12 177 ARG A N 1
ATOM 1383 C CA . ARG A 1 177 ? 11.591 -0.608 -15.492 1.00 93.12 177 ARG A CA 1
ATOM 1384 C C . ARG A 1 177 ? 10.270 -1.357 -15.487 1.00 93.12 177 ARG A C 1
ATOM 1386 O O . ARG A 1 177 ? 9.528 -1.324 -16.467 1.00 93.12 177 ARG A O 1
ATOM 1393 N N . VAL A 1 178 ? 9.981 -2.008 -14.369 1.00 95.00 178 VAL A N 1
ATOM 1394 C CA . VAL A 1 178 ? 8.659 -2.552 -14.052 1.00 95.00 178 VAL A CA 1
ATOM 1395 C C . VAL A 1 178 ? 8.013 -1.628 -13.037 1.00 95.00 178 VAL A C 1
ATOM 1397 O O . VAL A 1 178 ? 8.641 -1.291 -12.034 1.00 95.00 178 VAL A O 1
ATOM 1400 N N . TRP A 1 179 ? 6.769 -1.242 -13.293 1.00 95.38 179 TRP A N 1
ATOM 1401 C CA . TRP A 1 179 ? 5.887 -0.635 -12.305 1.00 95.38 179 TRP A CA 1
ATOM 1402 C C . TRP A 1 179 ? 4.666 -1.532 -12.121 1.00 95.38 179 TRP A C 1
ATOM 1404 O O . TRP A 1 179 ? 4.031 -1.933 -13.098 1.00 95.38 179 TRP A O 1
ATOM 1414 N N . LEU A 1 180 ? 4.357 -1.849 -10.870 1.00 95.00 180 LEU A N 1
ATOM 1415 C CA . LEU A 1 180 ? 3.269 -2.727 -10.460 1.00 95.00 180 LEU A CA 1
ATOM 1416 C C . LEU A 1 180 ? 2.468 -2.024 -9.365 1.00 95.00 180 LEU A C 1
ATOM 1418 O O . LEU A 1 180 ? 3.048 -1.481 -8.427 1.00 95.00 180 LEU A O 1
ATOM 1422 N N . ALA A 1 181 ? 1.146 -2.070 -9.470 1.00 91.06 181 ALA A N 1
ATOM 1423 C CA . ALA A 1 181 ? 0.233 -1.693 -8.405 1.00 91.06 181 ALA A CA 1
ATOM 1424 C C . ALA A 1 181 ? -0.485 -2.935 -7.875 1.00 91.06 181 ALA A C 1
ATOM 1426 O O . ALA A 1 181 ? -0.995 -3.735 -8.664 1.00 91.06 181 ALA A O 1
ATOM 1427 N N . ALA A 1 182 ? -0.557 -3.071 -6.552 1.00 90.88 182 ALA A N 1
ATOM 1428 C CA . ALA A 1 182 ? -1.319 -4.123 -5.887 1.00 90.88 182 ALA A CA 1
ATOM 1429 C C . ALA A 1 182 ? -1.909 -3.617 -4.564 1.00 90.88 182 ALA A C 1
ATOM 1431 O O . ALA A 1 182 ? -1.201 -2.994 -3.777 1.00 90.88 182 ALA A O 1
ATOM 1432 N N . CYS A 1 183 ? -3.211 -3.830 -4.339 1.00 86.88 183 CYS A N 1
ATOM 1433 C CA . CYS A 1 183 ? -3.945 -3.362 -3.149 1.00 86.88 183 CYS A CA 1
ATOM 1434 C C . CYS A 1 183 ? -3.692 -1.884 -2.770 1.00 86.88 183 CYS A C 1
ATOM 1436 O O . CYS A 1 183 ? -3.608 -1.530 -1.594 1.00 86.88 183 CYS A O 1
ATOM 1438 N N . GLY A 1 184 ? -3.545 -1.005 -3.767 1.00 78.69 184 GLY A N 1
ATOM 1439 C CA . GLY A 1 184 ? -3.257 0.420 -3.553 1.00 78.69 184 GLY A CA 1
ATOM 1440 C C . GLY A 1 184 ? -1.805 0.743 -3.174 1.00 78.69 184 GLY A C 1
ATOM 1441 O O . GLY A 1 184 ? -1.493 1.904 -2.928 1.00 78.69 184 GLY A O 1
ATOM 1442 N N . GLU A 1 185 ? -0.913 -0.246 -3.147 1.00 85.69 185 GLU A N 1
ATOM 1443 C CA . GLU A 1 185 ? 0.532 -0.074 -2.982 1.00 85.69 185 GLU A CA 1
ATOM 1444 C C . GLU A 1 185 ? 1.249 -0.195 -4.327 1.00 85.69 185 GLU A C 1
ATOM 1446 O O . GLU A 1 185 ? 0.715 -0.760 -5.285 1.00 85.69 185 GLU A O 1
ATOM 1451 N N . GLN A 1 186 ? 2.457 0.365 -4.410 1.00 91.25 186 GLN A N 1
ATOM 1452 C CA . GLN A 1 186 ? 3.236 0.412 -5.644 1.00 91.25 186 GLN A CA 1
ATOM 1453 C C . GLN A 1 186 ? 4.608 -0.225 -5.454 1.00 91.25 186 GLN A C 1
ATOM 1455 O O . GLN A 1 186 ? 5.286 -0.007 -4.450 1.00 91.25 186 GLN A O 1
ATOM 1460 N N . PHE A 1 187 ? 5.027 -0.964 -6.471 1.00 94.62 187 PHE A N 1
ATOM 1461 C CA . PHE A 1 187 ? 6.350 -1.544 -6.599 1.00 94.62 187 PHE A CA 1
ATOM 1462 C C . PHE A 1 187 ? 6.995 -1.027 -7.880 1.00 94.62 187 PHE A C 1
ATOM 1464 O O . PHE A 1 187 ? 6.381 -1.042 -8.950 1.00 94.62 187 PHE A O 1
ATOM 1471 N N . GLN A 1 188 ? 8.251 -0.599 -7.778 1.00 94.62 188 GLN A N 1
ATOM 1472 C CA . GLN A 1 188 ? 9.057 -0.241 -8.934 1.00 94.62 188 GLN A CA 1
ATOM 1473 C C . GLN A 1 188 ? 10.413 -0.930 -8.858 1.00 94.62 188 GLN A C 1
ATOM 1475 O O . GLN A 1 188 ? 11.106 -0.856 -7.843 1.00 94.62 188 GLN A O 1
ATOM 1480 N N . HIS A 1 189 ? 10.819 -1.552 -9.961 1.00 93.75 189 HIS A N 1
ATOM 1481 C CA . HIS A 1 189 ? 12.125 -2.184 -10.070 1.00 93.75 189 HIS A CA 1
ATOM 1482 C C . HIS A 1 189 ? 12.777 -1.873 -11.412 1.00 93.75 189 HIS A C 1
ATOM 1484 O O . HIS A 1 189 ? 12.160 -2.010 -12.470 1.00 93.75 189 HIS A O 1
ATOM 1490 N N . THR A 1 190 ? 14.036 -1.450 -11.355 1.00 92.25 190 THR A N 1
ATOM 1491 C CA . THR A 1 190 ? 14.878 -1.249 -12.532 1.00 92.25 190 THR A CA 1
ATOM 1492 C C . THR A 1 190 ? 15.576 -2.555 -12.877 1.00 92.25 190 THR A C 1
ATOM 1494 O O . THR A 1 190 ? 16.305 -3.107 -12.056 1.00 92.25 190 THR A O 1
ATOM 1497 N N . MET A 1 191 ? 15.386 -3.015 -14.109 1.00 87.38 191 MET A N 1
ATOM 1498 C CA . MET A 1 191 ? 16.039 -4.190 -14.666 1.00 87.38 191 MET A CA 1
ATOM 1499 C C . MET A 1 191 ? 17.207 -3.735 -15.538 1.00 87.38 191 MET A C 1
ATOM 1501 O O . MET A 1 191 ? 17.052 -2.895 -16.431 1.00 87.38 191 MET A O 1
ATOM 1505 N N . VAL A 1 192 ? 18.389 -4.303 -15.300 1.00 77.81 192 VAL A N 1
ATOM 1506 C CA . VAL A 1 192 ? 19.544 -4.053 -16.165 1.00 77.81 192 VAL A CA 1
ATOM 1507 C C . VAL A 1 192 ? 19.313 -4.804 -17.470 1.00 77.81 192 VAL A C 1
ATOM 1509 O O . VAL A 1 192 ? 19.423 -6.024 -17.527 1.00 77.81 192 VAL A O 1
ATOM 1512 N N . TYR A 1 193 ? 18.965 -4.058 -18.512 1.00 69.88 193 TYR A N 1
ATOM 1513 C CA . TYR A 1 193 ? 18.608 -4.593 -19.817 1.00 69.88 193 TYR A CA 1
ATOM 1514 C C . TYR A 1 193 ? 19.397 -3.845 -20.891 1.00 69.88 193 TYR A C 1
ATOM 1516 O O . TYR A 1 193 ? 19.162 -2.661 -21.122 1.00 69.88 193 TYR A O 1
ATOM 1524 N N . ARG A 1 194 ? 20.360 -4.513 -21.535 1.00 66.88 194 ARG A N 1
ATOM 1525 C CA . ARG A 1 194 ? 21.097 -3.959 -22.681 1.00 66.88 194 ARG A CA 1
ATOM 1526 C C . ARG A 1 194 ? 20.838 -4.823 -23.911 1.00 66.88 194 ARG A C 1
ATOM 1528 O O . ARG A 1 194 ? 21.019 -6.028 -23.857 1.00 66.88 194 ARG A O 1
ATOM 1535 N N . ASP A 1 195 ? 20.418 -4.180 -24.998 1.00 65.12 195 ASP A N 1
ATOM 1536 C CA . ASP A 1 195 ? 20.403 -4.718 -26.368 1.00 65.12 195 ASP A CA 1
ATOM 1537 C C . ASP A 1 195 ? 19.562 -5.980 -26.665 1.00 65.12 195 ASP A C 1
ATOM 1539 O O . ASP A 1 195 ? 19.890 -6.754 -27.560 1.00 65.12 195 ASP A O 1
ATOM 1543 N N . GLY A 1 196 ? 18.388 -6.113 -26.038 1.00 61.78 196 GLY A N 1
ATOM 1544 C CA . GLY A 1 196 ? 17.400 -7.148 -26.386 1.00 61.78 196 GLY A CA 1
ATOM 1545 C C . GLY A 1 196 ? 17.660 -8.479 -25.671 1.00 61.78 196 GLY A C 1
ATOM 1546 O O . GLY A 1 196 ? 18.812 -8.836 -25.456 1.00 61.78 196 GLY A O 1
ATOM 1547 N N . PRO A 1 197 ? 16.621 -9.231 -25.267 1.00 64.38 197 PRO A N 1
ATOM 1548 C CA . PRO A 1 197 ? 16.804 -10.336 -24.346 1.00 64.38 197 PRO A CA 1
ATOM 1549 C C . PRO A 1 197 ? 17.268 -11.569 -25.113 1.00 64.38 197 PRO A C 1
ATOM 1551 O O . PRO A 1 197 ? 16.553 -12.086 -25.979 1.00 64.38 197 PRO A O 1
ATOM 1554 N N . THR A 1 198 ? 18.419 -12.108 -24.739 1.00 72.81 198 THR A N 1
ATOM 1555 C CA . THR A 1 198 ? 18.658 -13.536 -24.938 1.00 72.81 198 THR A CA 1
ATOM 1556 C C . THR A 1 198 ? 17.725 -14.340 -24.025 1.00 72.81 198 THR A C 1
ATOM 1558 O O . THR A 1 198 ? 17.098 -13.810 -23.104 1.00 72.81 198 THR A O 1
ATOM 1561 N N . VAL A 1 199 ? 17.594 -15.645 -24.270 1.00 65.94 199 VAL A N 1
ATOM 1562 C CA . VAL A 1 199 ? 16.818 -16.515 -23.370 1.00 65.94 199 VAL A CA 1
ATOM 1563 C C . VAL A 1 199 ? 17.392 -16.484 -21.947 1.00 65.94 199 VAL A C 1
ATOM 1565 O O . VAL A 1 199 ? 16.617 -16.454 -20.993 1.00 65.94 199 VAL A O 1
ATOM 1568 N N . ASP A 1 200 ? 18.717 -16.414 -21.812 1.00 75.81 200 ASP A N 1
ATOM 1569 C CA . ASP A 1 200 ? 19.403 -16.370 -20.517 1.00 75.81 200 ASP A C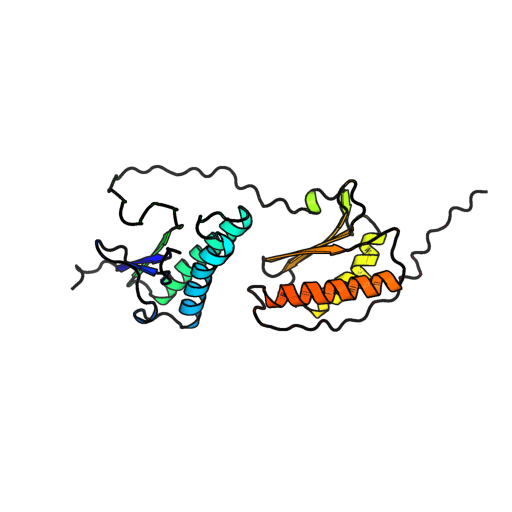A 1
ATOM 1570 C C . ASP A 1 200 ? 19.120 -15.060 -19.757 1.00 75.81 200 ASP A C 1
ATOM 1572 O O . ASP A 1 200 ? 18.979 -15.067 -18.528 1.00 75.81 200 ASP A O 1
ATOM 1576 N N . ASP A 1 201 ? 18.924 -13.949 -20.477 1.00 84.81 201 ASP A N 1
ATOM 1577 C CA . ASP A 1 201 ? 18.531 -12.670 -19.874 1.00 84.81 201 ASP A CA 1
ATOM 1578 C C . ASP A 1 201 ? 17.117 -12.736 -19.290 1.00 84.81 201 ASP A C 1
ATOM 1580 O O . ASP A 1 201 ? 16.885 -12.249 -18.186 1.00 84.81 201 ASP A O 1
ATOM 1584 N N . VAL A 1 202 ? 16.171 -13.386 -19.979 1.00 90.44 202 VAL A N 1
ATOM 1585 C CA . VAL A 1 202 ? 14.786 -13.540 -19.490 1.00 90.44 202 VAL A CA 1
ATOM 1586 C C . VAL A 1 202 ? 14.750 -14.318 -18.177 1.00 90.44 202 VAL A C 1
ATOM 1588 O O . VAL A 1 202 ? 14.041 -13.919 -17.254 1.00 90.44 202 VAL A O 1
ATOM 1591 N N . VAL A 1 203 ? 15.526 -15.402 -18.074 1.00 92.19 203 VAL A N 1
ATOM 1592 C CA . VAL A 1 203 ? 15.624 -16.203 -16.842 1.00 92.19 203 VAL A CA 1
ATOM 1593 C C . VAL A 1 203 ? 16.206 -15.370 -15.705 1.00 92.19 203 VAL A C 1
ATOM 1595 O O . VAL A 1 203 ? 15.646 -15.338 -14.610 1.00 92.19 203 VAL A O 1
ATOM 1598 N N . THR A 1 204 ? 17.301 -14.661 -15.978 1.00 91.56 204 THR A N 1
ATOM 1599 C CA . THR A 1 204 ? 17.974 -13.817 -14.985 1.00 91.56 204 THR A CA 1
ATOM 1600 C C . THR A 1 204 ? 17.056 -12.701 -14.487 1.00 91.56 204 THR A C 1
ATOM 1602 O O . THR A 1 204 ? 16.955 -12.476 -13.281 1.00 91.56 204 THR A O 1
ATOM 1605 N N . ILE A 1 205 ? 16.343 -12.039 -15.400 1.00 92.88 205 ILE A N 1
ATOM 1606 C CA . ILE A 1 205 ? 15.390 -10.973 -15.079 1.00 92.88 205 ILE A CA 1
ATOM 1607 C C . ILE A 1 205 ? 14.225 -11.512 -14.247 1.00 92.88 205 ILE A C 1
ATOM 1609 O O . ILE A 1 205 ? 13.873 -10.906 -13.237 1.00 92.88 205 ILE A O 1
ATOM 1613 N N . ALA A 1 206 ? 13.647 -12.653 -14.634 1.00 95.44 206 ALA A N 1
ATOM 1614 C CA . ALA A 1 206 ? 12.549 -13.263 -13.890 1.00 95.44 206 ALA A CA 1
ATOM 1615 C C . ALA A 1 206 ? 12.975 -13.626 -12.458 1.00 95.44 206 ALA A C 1
ATOM 1617 O O . ALA A 1 206 ? 12.235 -13.354 -11.514 1.00 95.44 206 ALA A O 1
ATOM 1618 N N . GLN A 1 207 ? 14.189 -14.159 -12.279 1.00 95.50 207 GLN A N 1
ATOM 1619 C CA . GLN A 1 207 ? 14.716 -14.491 -10.955 1.00 95.50 207 GLN A CA 1
ATOM 1620 C C . GLN A 1 207 ? 14.935 -13.243 -10.094 1.00 95.50 207 GLN A C 1
ATOM 1622 O O . GLN A 1 207 ? 14.474 -13.201 -8.957 1.00 95.50 207 GLN A O 1
ATOM 1627 N N . GLN A 1 208 ? 15.580 -12.208 -10.639 1.00 94.75 208 GLN A N 1
ATOM 1628 C CA . GLN A 1 208 ? 15.801 -10.953 -9.914 1.00 94.75 208 GLN A CA 1
ATOM 1629 C C . GLN A 1 208 ? 14.481 -10.292 -9.512 1.00 94.75 208 GLN A C 1
ATOM 1631 O O . GLN A 1 208 ? 14.346 -9.816 -8.384 1.00 94.75 208 GLN A O 1
ATOM 1636 N N . LEU A 1 209 ? 13.500 -10.284 -10.418 1.00 96.50 209 LEU A N 1
ATOM 1637 C CA . LEU A 1 209 ? 12.173 -9.762 -10.127 1.00 96.50 209 LEU A CA 1
ATOM 1638 C C . LEU A 1 209 ? 11.471 -10.595 -9.052 1.00 96.50 209 LEU A C 1
ATOM 1640 O O . LEU A 1 209 ? 10.866 -10.011 -8.162 1.00 96.50 209 LEU A O 1
ATOM 1644 N N . ALA A 1 210 ? 11.558 -11.927 -9.108 1.00 97.44 210 ALA A N 1
ATOM 1645 C CA . ALA A 1 210 ? 10.948 -12.812 -8.119 1.00 97.44 210 ALA A CA 1
ATOM 1646 C C . ALA A 1 210 ? 11.499 -12.570 -6.710 1.00 97.44 210 ALA A C 1
ATOM 1648 O O . ALA A 1 210 ? 10.713 -12.458 -5.771 1.00 97.44 210 ALA A O 1
ATOM 1649 N N . ASP A 1 211 ? 12.819 -12.432 -6.579 1.00 96.00 211 ASP A N 1
ATOM 1650 C CA . ASP A 1 211 ? 13.464 -12.151 -5.295 1.00 96.00 211 ASP A CA 1
ATOM 1651 C C . ASP A 1 211 ? 13.007 -10.784 -4.758 1.00 96.00 211 ASP A C 1
ATOM 1653 O O . ASP A 1 211 ? 12.504 -10.675 -3.642 1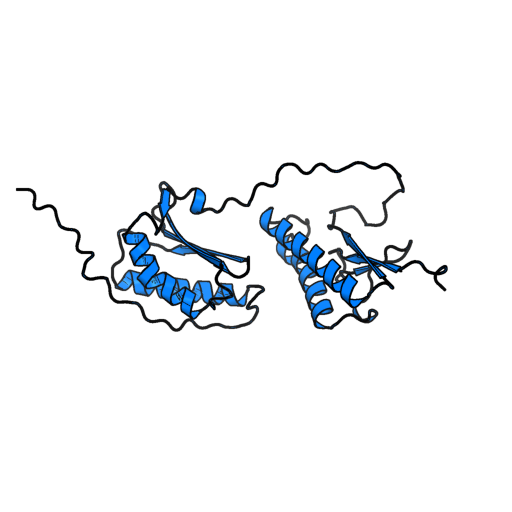.00 96.00 211 ASP A O 1
ATOM 1657 N N . ARG A 1 212 ? 13.085 -9.738 -5.592 1.00 96.88 212 ARG A N 1
ATOM 1658 C CA . ARG A 1 212 ? 12.725 -8.367 -5.191 1.00 96.88 212 ARG A CA 1
ATOM 1659 C C . ARG A 1 212 ? 11.244 -8.189 -4.898 1.00 96.88 212 ARG A C 1
ATOM 1661 O O . ARG A 1 212 ? 10.897 -7.461 -3.971 1.00 96.88 212 ARG A O 1
ATOM 1668 N N . LEU A 1 213 ? 10.378 -8.810 -5.693 1.00 96.69 213 LEU A N 1
ATOM 1669 C CA . LEU A 1 213 ? 8.938 -8.736 -5.491 1.00 96.69 213 LEU A CA 1
ATOM 1670 C C . LEU A 1 213 ? 8.518 -9.571 -4.278 1.00 96.69 213 LEU A C 1
ATOM 1672 O O . LEU A 1 213 ? 7.638 -9.141 -3.545 1.00 96.69 213 LEU A O 1
ATOM 1676 N N . GLY A 1 214 ? 9.163 -10.714 -4.025 1.00 96.00 214 GLY A N 1
ATOM 1677 C CA . GLY A 1 214 ? 8.941 -11.515 -2.819 1.00 96.00 214 GLY A CA 1
ATOM 1678 C C . GLY A 1 214 ? 9.275 -10.748 -1.537 1.00 96.00 214 GLY A C 1
ATOM 1679 O O . GLY A 1 214 ? 8.447 -10.709 -0.623 1.00 96.00 214 GLY A O 1
ATOM 1680 N N . ASP A 1 215 ? 10.434 -10.081 -1.509 1.00 94.25 215 ASP A N 1
ATOM 1681 C CA . ASP A 1 215 ? 10.833 -9.195 -0.408 1.00 94.25 215 ASP A CA 1
ATOM 1682 C C . ASP A 1 215 ? 9.825 -8.054 -0.231 1.00 94.25 215 ASP A C 1
ATOM 1684 O O . ASP A 1 215 ? 9.341 -7.815 0.871 1.00 94.25 215 ASP A O 1
ATOM 1688 N N . TRP A 1 216 ? 9.435 -7.386 -1.321 1.00 96.12 216 TRP A N 1
ATOM 1689 C CA . TRP A 1 216 ? 8.457 -6.304 -1.240 1.00 96.12 216 TRP A CA 1
ATOM 1690 C C . TRP A 1 216 ? 7.107 -6.786 -0.703 1.00 96.12 216 TRP A C 1
ATOM 1692 O O . TRP A 1 216 ? 6.582 -6.180 0.224 1.00 96.12 216 TRP A O 1
ATOM 1702 N N . VAL A 1 217 ? 6.566 -7.899 -1.216 1.00 94.94 217 VAL A N 1
ATOM 1703 C CA . VAL A 1 217 ? 5.266 -8.448 -0.792 1.00 94.94 217 VAL A CA 1
ATOM 1704 C C . VAL A 1 217 ? 5.227 -8.687 0.718 1.00 94.94 217 VAL A C 1
ATOM 1706 O O . VAL A 1 217 ? 4.236 -8.324 1.353 1.00 94.94 217 VAL A O 1
ATOM 1709 N N . CYS A 1 218 ? 6.293 -9.230 1.317 1.00 90.44 218 CYS A N 1
ATOM 1710 C CA . CYS A 1 218 ? 6.314 -9.478 2.762 1.00 90.44 218 CYS A CA 1
ATOM 1711 C C . CYS A 1 218 ? 6.361 -8.193 3.613 1.00 90.44 218 CYS A C 1
ATOM 1713 O O . CYS A 1 218 ? 6.059 -8.245 4.809 1.00 90.44 218 CYS A O 1
ATOM 1715 N N . GLU A 1 219 ? 6.685 -7.055 2.994 1.00 85.19 219 GLU A N 1
ATOM 1716 C CA . GLU A 1 219 ? 6.700 -5.719 3.594 1.00 85.19 219 GLU A CA 1
ATOM 1717 C C . GLU A 1 219 ? 5.429 -4.899 3.289 1.00 85.19 219 GLU A C 1
ATOM 1719 O O . GLU A 1 219 ? 5.229 -3.840 3.887 1.00 85.19 219 GLU A O 1
ATOM 1724 N N . THR A 1 220 ? 4.547 -5.379 2.404 1.00 86.19 220 THR A N 1
ATOM 1725 C CA . THR A 1 220 ? 3.273 -4.703 2.090 1.00 86.19 220 THR A CA 1
ATOM 1726 C C . THR A 1 220 ? 2.250 -4.840 3.211 1.00 86.19 220 THR A C 1
ATOM 1728 O O . THR A 1 220 ? 2.303 -5.773 4.014 1.00 86.19 220 THR A O 1
ATOM 1731 N N . ARG A 1 221 ? 1.240 -3.964 3.247 1.00 78.12 221 ARG A N 1
ATOM 1732 C CA . ARG A 1 221 ? 0.164 -4.047 4.253 1.00 78.12 221 ARG A CA 1
ATOM 1733 C C . ARG A 1 221 ? -0.795 -5.206 3.988 1.00 78.12 221 ARG A C 1
ATOM 1735 O O . ARG A 1 221 ? -1.362 -5.742 4.936 1.00 78.12 221 ARG A O 1
ATOM 1742 N N . PHE A 1 222 ? -0.983 -5.600 2.727 1.00 81.75 222 PHE A N 1
ATOM 1743 C CA . PHE A 1 222 ? -1.918 -6.673 2.362 1.00 81.75 222 PHE A CA 1
ATOM 1744 C C . PHE A 1 222 ? -1.340 -8.083 2.570 1.00 81.75 222 PHE A C 1
ATOM 1746 O O . PHE A 1 222 ? -2.101 -9.029 2.769 1.00 81.75 222 PHE A O 1
ATOM 1753 N N . ALA A 1 223 ? -0.012 -8.231 2.575 1.00 87.50 223 ALA A N 1
ATOM 1754 C CA . ALA A 1 223 ? 0.664 -9.518 2.745 1.00 87.50 223 ALA A CA 1
ATOM 1755 C C . ALA A 1 223 ? 1.779 -9.495 3.810 1.00 87.50 223 ALA A C 1
ATOM 1757 O O . ALA A 1 223 ? 2.663 -10.353 3.794 1.00 87.50 223 ALA A O 1
ATOM 1758 N N . TRP A 1 224 ? 1.728 -8.554 4.762 1.00 87.06 224 TRP A N 1
ATOM 1759 C CA . TRP A 1 224 ? 2.767 -8.363 5.780 1.00 87.06 224 TRP A CA 1
ATOM 1760 C C . TRP A 1 224 ? 3.156 -9.668 6.484 1.00 87.06 224 TRP A C 1
ATOM 1762 O O . TRP A 1 224 ? 2.312 -10.386 7.030 1.00 87.06 224 TRP A O 1
ATOM 1772 N N . GLY A 1 225 ? 4.457 -9.958 6.509 1.00 84.88 225 GLY A N 1
ATOM 1773 C CA . GLY A 1 225 ? 5.018 -11.143 7.159 1.00 84.88 225 GLY A CA 1
ATOM 1774 C C . GLY A 1 225 ? 4.705 -12.470 6.459 1.00 84.88 225 GLY A C 1
ATOM 1775 O O . GLY A 1 225 ? 5.138 -13.521 6.937 1.00 84.88 225 GLY A O 1
ATOM 1776 N N . GLN A 1 226 ? 3.989 -12.458 5.332 1.00 90.69 226 GLN A N 1
ATOM 1777 C CA . GLN A 1 226 ? 3.799 -13.643 4.504 1.00 90.69 226 GLN A CA 1
ATOM 1778 C C . GLN A 1 226 ? 5.007 -13.810 3.582 1.00 90.69 226 GLN A C 1
ATOM 1780 O O . GLN A 1 226 ? 5.188 -13.062 2.624 1.00 90.69 226 GLN A O 1
ATOM 1785 N N . LEU A 1 227 ? 5.822 -14.831 3.840 1.00 94.56 227 LEU A N 1
ATOM 1786 C CA . LEU A 1 227 ? 6.889 -15.211 2.920 1.00 94.56 227 LEU A CA 1
ATOM 1787 C C . LEU A 1 227 ? 6.284 -15.950 1.717 1.00 94.56 227 LEU A C 1
ATOM 1789 O O . LEU A 1 227 ? 5.942 -17.132 1.817 1.00 94.56 227 LEU A O 1
ATOM 1793 N N . ARG A 1 228 ? 6.152 -15.260 0.579 1.00 95.00 228 ARG A N 1
ATOM 1794 C CA . ARG A 1 228 ? 5.683 -15.852 -0.682 1.00 95.00 228 ARG A CA 1
ATOM 1795 C C . ARG A 1 228 ? 6.876 -16.202 -1.568 1.00 95.00 228 ARG A C 1
ATOM 1797 O O . ARG A 1 228 ? 7.701 -15.354 -1.880 1.00 95.00 228 ARG A O 1
ATOM 1804 N N . ILE A 1 229 ? 6.962 -17.469 -1.970 1.00 95.69 229 ILE A N 1
ATOM 1805 C CA . ILE A 1 229 ? 8.024 -17.971 -2.848 1.00 95.69 229 ILE A CA 1
ATOM 1806 C C . ILE A 1 229 ? 7.439 -18.134 -4.246 1.00 95.69 229 ILE A C 1
ATOM 1808 O O . ILE A 1 229 ? 6.569 -18.985 -4.452 1.00 95.69 229 ILE A O 1
ATOM 1812 N N . ALA A 1 230 ? 7.933 -17.349 -5.202 1.00 96.81 230 ALA A N 1
ATOM 1813 C CA . ALA A 1 230 ? 7.475 -17.413 -6.582 1.00 96.81 230 ALA A CA 1
ATOM 1814 C C . ALA A 1 230 ? 7.795 -18.789 -7.189 1.00 96.81 230 ALA A C 1
ATOM 1816 O O . ALA A 1 230 ? 8.951 -19.209 -7.254 1.00 96.81 230 ALA A O 1
ATOM 1817 N N . ARG A 1 231 ? 6.764 -19.496 -7.658 1.00 97.19 231 ARG A N 1
ATOM 1818 C CA . ARG A 1 231 ? 6.896 -20.731 -8.440 1.00 97.19 231 ARG A CA 1
ATOM 1819 C C . ARG A 1 231 ? 6.277 -20.500 -9.807 1.00 97.19 231 ARG A C 1
ATOM 1821 O O . ARG A 1 231 ? 5.059 -20.508 -9.940 1.00 97.19 231 ARG A O 1
ATOM 1828 N N . TYR A 1 232 ? 7.118 -20.293 -10.810 1.00 96.38 232 TYR A N 1
ATOM 1829 C CA . TYR A 1 232 ? 6.695 -19.931 -12.159 1.00 96.38 232 TYR A CA 1
ATOM 1830 C C . TYR A 1 232 ? 7.433 -20.763 -13.209 1.00 96.38 232 TYR A C 1
ATOM 1832 O O . TYR A 1 232 ? 8.473 -21.365 -12.945 1.00 96.38 232 TYR A O 1
ATOM 1840 N N . THR A 1 233 ? 6.868 -20.820 -14.412 1.00 96.56 233 THR A N 1
ATOM 1841 C CA . THR A 1 233 ? 7.516 -21.391 -15.598 1.00 96.56 233 THR A CA 1
ATOM 1842 C C . THR A 1 233 ? 7.652 -20.286 -16.627 1.00 96.56 233 THR A C 1
ATOM 1844 O O . THR A 1 233 ? 6.691 -19.561 -16.868 1.00 96.56 233 THR A O 1
ATOM 1847 N N . ILE A 1 234 ? 8.831 -20.158 -17.232 1.00 94.81 234 ILE A N 1
ATOM 1848 C CA . ILE A 1 234 ? 9.071 -19.163 -18.278 1.00 94.81 234 ILE A CA 1
ATOM 1849 C C . ILE A 1 234 ? 8.477 -19.690 -19.590 1.00 94.81 234 ILE A C 1
ATOM 1851 O O . ILE A 1 234 ? 8.910 -20.747 -20.063 1.00 94.81 234 ILE A O 1
ATOM 1855 N N . PRO A 1 235 ? 7.509 -18.983 -20.201 1.00 93.06 235 PRO A N 1
ATOM 1856 C CA . PRO A 1 235 ? 6.979 -19.354 -21.503 1.00 93.06 235 PRO A CA 1
ATOM 1857 C C . PRO A 1 235 ? 8.087 -19.410 -22.567 1.00 93.06 235 PRO A C 1
ATOM 1859 O O . PRO A 1 235 ? 9.041 -18.615 -22.520 1.00 93.06 235 PRO A O 1
ATOM 1862 N N . PRO A 1 236 ? 7.976 -20.313 -23.558 1.00 90.38 236 PRO A N 1
ATOM 1863 C CA . PRO A 1 236 ? 8.899 -20.324 -24.683 1.00 90.38 236 PRO A CA 1
ATOM 1864 C C . PRO A 1 236 ? 8.852 -18.984 -25.432 1.00 90.38 236 PRO A C 1
ATOM 1866 O O . PRO A 1 236 ? 7.829 -18.287 -25.443 1.00 90.38 236 PRO A O 1
ATOM 1869 N N . ALA A 1 237 ? 9.981 -18.627 -26.050 1.00 86.38 237 ALA A N 1
ATOM 1870 C CA . ALA A 1 237 ? 10.037 -17.493 -26.967 1.00 86.38 237 ALA A CA 1
ATOM 1871 C C . ALA A 1 237 ? 9.017 -17.704 -28.086 1.00 86.38 237 ALA A C 1
ATOM 1873 O O . ALA A 1 237 ? 8.911 -18.821 -28.603 1.00 86.38 237 ALA A O 1
ATOM 1874 N N . ASP A 1 238 ? 8.277 -16.657 -28.447 1.00 80.31 238 ASP A N 1
ATOM 1875 C CA . ASP A 1 238 ? 7.336 -16.778 -29.553 1.00 80.31 238 ASP A CA 1
ATOM 1876 C C . ASP A 1 238 ? 8.119 -16.956 -30.868 1.00 80.31 238 ASP A C 1
ATOM 1878 O O . ASP A 1 238 ? 8.898 -16.076 -31.251 1.00 80.31 238 ASP A O 1
ATOM 1882 N N . PRO A 1 239 ? 7.955 -18.081 -31.589 1.00 63.88 239 PRO A N 1
ATOM 1883 C CA . PRO A 1 239 ? 8.759 -18.365 -32.779 1.00 63.88 239 PRO A CA 1
ATOM 1884 C C . PRO A 1 239 ? 8.464 -17.395 -33.937 1.00 63.88 239 PRO A C 1
ATOM 1886 O O . PRO A 1 239 ? 9.260 -17.273 -34.869 1.00 63.88 239 PRO A O 1
ATOM 1889 N N . TRP A 1 240 ? 7.340 -16.678 -33.871 1.00 56.03 240 TRP A N 1
ATOM 1890 C CA . TRP A 1 240 ? 6.861 -15.768 -34.912 1.00 56.03 240 TRP A CA 1
ATOM 1891 C C . TRP A 1 240 ? 7.453 -14.351 -34.833 1.00 56.03 240 TRP A C 1
ATOM 1893 O O . TRP A 1 240 ? 7.244 -13.564 -35.751 1.00 56.03 240 TRP A O 1
ATOM 1903 N N . GLY A 1 241 ? 8.258 -14.042 -33.805 1.00 55.03 241 GLY A N 1
ATOM 1904 C CA . GLY A 1 241 ? 8.978 -12.767 -33.654 1.00 55.03 241 GLY A CA 1
ATOM 1905 C C . GLY A 1 241 ? 10.250 -12.636 -34.503 1.00 55.03 241 GLY A C 1
ATOM 1906 O O . GLY A 1 241 ? 11.028 -11.700 -34.311 1.00 55.03 241 GLY A O 1
ATOM 1907 N N . SER A 1 242 ? 10.491 -13.560 -35.443 1.00 51.97 242 SER A N 1
ATOM 1908 C CA . SER A 1 242 ? 11.545 -13.399 -36.445 1.00 51.97 242 SER A CA 1
ATOM 1909 C C . SER A 1 242 ? 11.175 -12.223 -37.336 1.00 51.97 242 SER A C 1
ATOM 1911 O O . SER A 1 242 ? 10.403 -12.363 -38.285 1.00 51.97 242 SER A O 1
ATOM 1913 N N . SER A 1 243 ? 11.725 -11.054 -37.005 1.00 52.62 243 SER A N 1
ATOM 1914 C CA . SER A 1 243 ? 11.763 -9.894 -37.879 1.00 52.62 243 SER A CA 1
ATOM 1915 C C . SER A 1 243 ? 12.037 -10.377 -39.295 1.00 52.62 243 SER A C 1
ATOM 1917 O O . SER A 1 243 ? 13.099 -10.938 -39.579 1.00 52.62 243 SER A O 1
ATOM 1919 N N . SER A 1 244 ? 11.049 -10.184 -40.167 1.00 44.59 244 SER A N 1
ATOM 1920 C CA . SER A 1 244 ? 11.243 -10.246 -41.604 1.00 44.59 244 SER A CA 1
ATOM 1921 C C . SER A 1 244 ? 12.419 -9.332 -41.900 1.00 44.59 244 SER A C 1
ATOM 1923 O O . SER A 1 244 ? 12.291 -8.112 -41.867 1.00 44.59 244 SER A O 1
ATOM 1925 N N . THR A 1 245 ? 13.597 -9.921 -42.085 1.00 46.84 245 THR A N 1
ATOM 1926 C CA . THR A 1 245 ? 14.755 -9.181 -42.559 1.00 46.84 245 THR A CA 1
ATOM 1927 C C . THR A 1 245 ? 14.323 -8.651 -43.920 1.00 46.84 245 THR A C 1
ATOM 1929 O O . THR A 1 245 ? 13.974 -9.471 -44.775 1.00 46.84 245 THR A O 1
ATOM 1932 N N . PRO A 1 246 ? 14.251 -7.328 -44.149 1.00 48.44 246 PRO A N 1
ATOM 1933 C CA . PRO A 1 246 ? 14.027 -6.844 -45.493 1.00 48.44 246 PRO A CA 1
ATOM 1934 C C . PRO A 1 246 ? 15.225 -7.321 -46.310 1.00 48.44 246 PRO A C 1
ATOM 1936 O O . PRO A 1 246 ? 16.351 -6.866 -46.116 1.00 48.44 246 PRO A O 1
ATOM 1939 N N . ILE A 1 247 ? 14.992 -8.299 -47.184 1.00 48.12 247 ILE A N 1
ATOM 1940 C CA . ILE A 1 247 ? 15.944 -8.658 -48.225 1.00 48.12 247 ILE A CA 1
ATOM 1941 C C . ILE A 1 247 ? 15.993 -7.433 -49.136 1.00 48.12 247 ILE A C 1
ATOM 1943 O O . ILE A 1 247 ? 15.152 -7.273 -50.018 1.00 48.12 247 ILE A O 1
ATOM 1947 N N . LEU A 1 248 ? 16.940 -6.533 -48.873 1.00 57.84 248 LEU A N 1
ATOM 1948 C CA . LEU A 1 248 ? 17.334 -5.512 -49.831 1.00 57.84 248 LEU A CA 1
ATOM 1949 C C . LEU A 1 248 ? 17.884 -6.257 -51.054 1.00 57.84 248 LEU A C 1
ATOM 1951 O O . LEU A 1 248 ? 18.933 -6.898 -50.978 1.00 57.84 248 LEU A O 1
ATOM 1955 N N . ARG A 1 249 ? 17.117 -6.232 -52.144 1.00 57.69 249 ARG A N 1
ATOM 1956 C CA . ARG A 1 249 ? 17.597 -6.494 -53.501 1.00 57.69 249 ARG A CA 1
ATOM 1957 C C . ARG A 1 249 ? 17.837 -5.169 -54.198 1.00 57.69 249 ARG A C 1
ATOM 1959 O O . ARG A 1 249 ? 17.010 -4.256 -53.982 1.00 57.69 249 ARG A O 1
#

Secondary structure (DSSP, 8-state):
-PSTTPPEEEEE---SSS--EEE-STT--B--GGGS---HHHHHHHHHHHHHHHHHTGGGT--SSHHHHHHHHHHHHHHHHHHHHHHGGGEEEEE----TT--TT------------PPPP-----GGGGEEEETTT-HHHHHHIIIIIHHHHHHHS-TTTEEEEEEEEETT---EEEEEEETTEEEEEEE---SS--HHHHHHHHHHHHHHHHHHHHHSTTTTT--------PPPPPGGG--------

Radius of gyration: 24.94 Å; chains: 1; bounding box: 47×54×90 Å

pLDDT: mean 81.29, std 19.41, range [23.97, 98.31]

Sequence (249 aa):
MSPAGRPRRIVVIADYVDEPLWDREPGCGPIDLRSLPLPEELRTALRYWALTVRRTAGSGFRWPDSATHAQWQLEGLQLATRVQEALGDTFQVDYLEAQPGVAPYTATTNAGSNGITFGPWTEPETPWLSATTTDRNDERLHELRRRAVDPVVAALLTDEEFGGLVVYRSAGDTEVRVWLAACGEQFQHTMVYRDGPTVDDVVTIAQQLADRLGDWVCETRFAWGQLRIARYTIPPADPWGSSSTPILR